Protein AF-A0A4R9BBY9-F1 (afdb_monomer)

Structure (mmCIF, N/CA/C/O backbone):
data_AF-A0A4R9BBY9-F1
#
_entry.id   AF-A0A4R9BBY9-F1
#
loop_
_atom_site.group_PDB
_atom_site.id
_atom_site.type_symbol
_atom_site.label_atom_id
_atom_site.label_alt_id
_atom_site.label_comp_id
_atom_site.label_asym_id
_atom_site.label_entity_id
_atom_site.label_seq_id
_atom_site.pdbx_PDB_ins_code
_atom_site.Cartn_x
_atom_site.Cartn_y
_atom_site.Cartn_z
_atom_site.occupancy
_atom_site.B_iso_or_equiv
_atom_site.auth_seq_id
_atom_site.auth_comp_id
_atom_site.auth_asym_id
_atom_site.auth_atom_id
_atom_site.pdbx_PDB_model_num
ATOM 1 N N . MET A 1 1 ? -9.439 -3.006 -26.931 1.00 46.22 1 MET A N 1
ATOM 2 C CA . MET A 1 1 ? -9.091 -3.319 -25.530 1.00 46.22 1 MET A CA 1
ATOM 3 C C . MET A 1 1 ? -10.403 -3.547 -24.827 1.00 46.22 1 MET A C 1
ATOM 5 O O . MET A 1 1 ? -11.260 -2.683 -24.954 1.00 46.22 1 MET A O 1
ATOM 9 N N . ASP A 1 2 ? -10.584 -4.696 -24.185 1.00 48.44 2 ASP A N 1
ATOM 10 C CA . ASP A 1 2 ? -11.785 -4.937 -23.386 1.00 48.44 2 ASP A CA 1
ATOM 11 C C . ASP A 1 2 ? -11.879 -3.887 -22.272 1.00 48.44 2 ASP A C 1
ATOM 13 O O . ASP A 1 2 ? -10.856 -3.505 -21.693 1.00 48.44 2 ASP A O 1
ATOM 17 N N . ASP A 1 3 ? -13.098 -3.412 -22.009 1.00 54.19 3 ASP A N 1
ATOM 18 C CA . ASP A 1 3 ? -13.424 -2.518 -20.896 1.00 54.19 3 ASP A CA 1
ATOM 19 C C . ASP A 1 3 ? -12.780 -3.012 -19.584 1.00 54.19 3 ASP A C 1
ATOM 21 O O . ASP A 1 3 ? -12.635 -4.228 -19.387 1.00 54.19 3 ASP A O 1
ATOM 25 N N . PRO A 1 4 ? -12.407 -2.117 -18.647 1.00 59.66 4 PRO A N 1
ATOM 26 C CA . PRO A 1 4 ? -11.861 -2.532 -17.363 1.00 59.66 4 PRO A CA 1
ATOM 27 C C . PRO A 1 4 ? -12.884 -3.411 -16.644 1.00 59.66 4 PRO A C 1
ATOM 29 O O . PRO A 1 4 ? -13.880 -2.914 -16.126 1.00 59.66 4 PRO A O 1
ATOM 32 N N . MET A 1 5 ? -12.640 -4.726 -16.620 1.00 65.00 5 MET A N 1
ATOM 33 C CA . MET A 1 5 ? -13.491 -5.681 -15.915 1.00 65.00 5 MET A CA 1
ATOM 34 C C . MET A 1 5 ? -13.476 -5.344 -14.420 1.00 65.00 5 MET A C 1
ATOM 36 O O . MET A 1 5 ? -12.436 -5.552 -13.786 1.00 65.00 5 MET A O 1
ATOM 40 N N . PRO A 1 6 ? -14.585 -4.868 -13.830 1.00 75.31 6 PRO A N 1
ATOM 41 C CA . PRO A 1 6 ? -14.609 -4.493 -12.424 1.00 75.31 6 PRO A CA 1
ATOM 42 C C . PRO A 1 6 ? -14.522 -5.729 -11.524 1.00 75.31 6 PRO A C 1
ATOM 44 O O . PRO A 1 6 ? -15.052 -6.800 -11.843 1.00 75.31 6 PRO A O 1
ATOM 47 N N . GLY A 1 7 ? -13.864 -5.594 -10.380 1.00 82.25 7 GLY A N 1
ATOM 48 C CA . GLY A 1 7 ? -13.727 -6.658 -9.387 1.00 82.25 7 GLY A CA 1
ATOM 49 C C . GLY A 1 7 ? -12.421 -6.550 -8.618 1.00 82.25 7 GLY A C 1
ATOM 50 O O . GLY A 1 7 ? -11.572 -5.749 -8.959 1.00 82.25 7 GLY A O 1
ATOM 51 N N . ASN A 1 8 ? -12.231 -7.376 -7.595 1.00 88.19 8 ASN A N 1
ATOM 52 C CA . ASN A 1 8 ? -10.997 -7.341 -6.818 1.00 88.19 8 ASN A CA 1
ATOM 53 C C . ASN A 1 8 ? -9.968 -8.284 -7.437 1.00 88.19 8 ASN A C 1
ATOM 55 O O . ASN A 1 8 ? -10.135 -9.502 -7.374 1.00 88.19 8 ASN A O 1
ATOM 59 N N . TYR A 1 9 ? -8.909 -7.744 -8.030 1.00 89.25 9 TYR A N 1
ATOM 60 C CA . TYR A 1 9 ? -7.877 -8.531 -8.702 1.00 89.25 9 TYR A CA 1
ATOM 61 C C . TYR A 1 9 ? -6.576 -8.523 -7.926 1.00 89.25 9 TYR A C 1
ATOM 63 O O . TYR A 1 9 ? -6.163 -7.499 -7.392 1.00 89.25 9 TYR A O 1
ATOM 71 N N . ARG A 1 10 ? -5.907 -9.671 -7.887 1.00 88.50 10 ARG A N 1
ATOM 72 C CA . ARG A 1 10 ? -4.586 -9.827 -7.283 1.00 88.50 10 ARG A CA 1
ATOM 73 C C . ARG A 1 10 ? -3.715 -10.662 -8.197 1.00 88.50 10 ARG A C 1
ATOM 75 O O . ARG A 1 10 ? -4.084 -11.780 -8.542 1.00 88.50 10 ARG A O 1
ATOM 82 N N . ILE A 1 11 ? -2.532 -10.159 -8.532 1.00 89.00 11 ILE A N 1
ATOM 83 C CA . ILE A 1 11 ? -1.512 -10.958 -9.211 1.00 89.00 11 ILE A CA 1
ATOM 84 C C . ILE A 1 11 ? -0.490 -11.411 -8.173 1.00 89.00 11 ILE A C 1
ATOM 86 O O . ILE A 1 11 ? 0.110 -10.591 -7.481 1.00 89.00 11 ILE A O 1
ATOM 90 N N . ALA A 1 12 ? -0.291 -12.720 -8.057 1.00 86.31 12 ALA A N 1
ATOM 91 C CA . ALA A 1 12 ? 0.660 -13.300 -7.114 1.00 86.31 12 ALA A CA 1
ATOM 92 C C . ALA A 1 12 ? 1.520 -14.366 -7.794 1.00 86.31 12 ALA A C 1
ATOM 94 O O . ALA A 1 12 ? 1.132 -14.937 -8.818 1.00 86.31 12 ALA A O 1
ATOM 95 N N . ARG A 1 13 ? 2.700 -14.642 -7.218 1.00 84.81 13 ARG A N 1
ATOM 96 C CA . ARG A 1 13 ? 3.497 -15.790 -7.661 1.00 84.81 13 ARG A CA 1
ATOM 97 C C . ARG A 1 13 ? 2.745 -17.075 -7.336 1.00 84.81 13 ARG A C 1
ATOM 99 O O . ARG A 1 13 ? 2.160 -17.193 -6.259 1.00 84.81 13 ARG A O 1
ATOM 106 N N . THR A 1 14 ? 2.805 -18.045 -8.239 1.00 82.44 14 THR A N 1
ATOM 107 C CA . THR A 1 14 ? 2.139 -19.347 -8.080 1.00 82.44 14 THR A CA 1
ATOM 108 C C . THR A 1 14 ? 2.572 -20.078 -6.807 1.00 82.44 14 THR A C 1
ATOM 110 O O . THR A 1 14 ? 1.754 -20.759 -6.198 1.00 82.44 14 THR A O 1
ATOM 113 N N . SER A 1 15 ? 3.804 -19.853 -6.339 1.00 81.31 15 SER A N 1
ATOM 114 C CA . SER A 1 15 ? 4.355 -20.425 -5.102 1.00 81.31 15 SER A CA 1
ATOM 115 C C . SER A 1 15 ? 3.688 -19.950 -3.803 1.00 81.31 15 SER A C 1
ATOM 117 O O . SER A 1 15 ? 3.793 -20.635 -2.794 1.00 81.31 15 SER A O 1
ATOM 119 N N . PHE A 1 16 ? 3.030 -18.786 -3.798 1.00 71.56 16 PHE A N 1
ATOM 120 C CA . PHE A 1 16 ? 2.418 -18.192 -2.596 1.00 71.56 16 PHE A CA 1
ATOM 121 C C . PHE A 1 16 ? 0.882 -18.293 -2.594 1.00 71.56 16 PHE A C 1
ATOM 123 O O . PHE A 1 16 ? 0.229 -17.829 -1.663 1.00 71.56 16 PHE A O 1
ATOM 130 N N . GLY A 1 17 ? 0.285 -18.896 -3.629 1.00 78.12 17 GLY A N 1
ATOM 131 C CA . GLY A 1 17 ? -1.167 -18.982 -3.779 1.00 78.12 17 GLY A CA 1
ATOM 132 C C . GLY A 1 17 ? -1.879 -17.613 -3.816 1.00 78.12 17 GLY A C 1
ATOM 133 O O . GLY A 1 17 ? -1.248 -16.553 -3.793 1.00 78.12 17 GLY A O 1
ATOM 134 N N . PRO A 1 18 ? -3.219 -17.604 -3.890 1.00 83.44 18 PRO A N 1
ATOM 135 C CA . PRO A 1 18 ? -4.000 -16.366 -3.936 1.00 83.44 18 PRO A CA 1
ATOM 136 C C . PRO A 1 18 ? -4.007 -15.597 -2.606 1.00 83.44 18 PRO A C 1
ATOM 138 O O . PRO A 1 18 ? -4.011 -14.366 -2.612 1.00 83.44 18 PRO A O 1
ATOM 141 N N . LEU A 1 19 ? -3.993 -16.313 -1.475 1.00 85.25 19 LEU A N 1
ATOM 142 C CA . LEU A 1 19 ? -4.276 -15.771 -0.138 1.00 85.25 19 LEU A CA 1
ATOM 143 C C . LEU A 1 19 ? -3.122 -15.896 0.865 1.00 85.25 19 LEU A C 1
ATOM 145 O O . LEU A 1 19 ? -3.302 -15.549 2.027 1.00 85.25 19 LEU A O 1
ATOM 149 N N . ALA A 1 20 ? -1.945 -16.373 0.452 1.00 83.06 20 ALA A N 1
ATOM 150 C CA . ALA A 1 20 ? -0.812 -16.570 1.359 1.00 83.06 20 ALA A CA 1
ATOM 151 C C . ALA A 1 20 ? 0.405 -15.698 0.983 1.00 83.06 20 ALA A C 1
ATOM 153 O O . ALA A 1 20 ? 1.485 -16.228 0.715 1.00 83.06 20 ALA A O 1
ATOM 154 N N . PRO A 1 21 ? 0.276 -14.348 0.980 1.00 83.56 21 PRO A N 1
ATOM 155 C CA . PRO A 1 21 ? 1.438 -13.463 0.884 1.00 83.56 21 PRO A CA 1
ATOM 156 C C . PRO A 1 21 ? 2.416 -13.776 2.009 1.00 83.56 21 PRO A C 1
ATOM 158 O O . PRO A 1 21 ? 1.976 -14.139 3.095 1.00 83.56 21 PRO A O 1
ATOM 161 N N . VAL A 1 22 ? 3.716 -13.601 1.768 1.00 84.94 22 VAL A N 1
ATOM 162 C CA . VAL A 1 22 ? 4.772 -13.781 2.779 1.00 84.94 22 VAL A CA 1
ATOM 163 C C . VAL A 1 22 ? 4.398 -13.037 4.068 1.00 84.94 22 VAL A C 1
ATOM 165 O O . VAL A 1 22 ? 3.997 -11.875 3.980 1.00 84.94 22 VAL A O 1
ATOM 168 N N . PRO A 1 23 ? 4.469 -13.690 5.243 1.00 88.62 23 PRO A N 1
ATOM 169 C CA . PRO A 1 23 ? 4.124 -13.026 6.481 1.00 88.62 23 PRO A CA 1
ATOM 170 C C . PRO A 1 23 ? 5.248 -12.071 6.895 1.00 88.62 23 PRO A C 1
ATOM 172 O O . PRO A 1 23 ? 6.427 -12.366 6.699 1.00 88.62 23 PRO A O 1
ATOM 175 N N . ARG A 1 24 ? 4.878 -10.937 7.479 1.00 92.06 24 ARG A N 1
ATOM 176 C CA . ARG A 1 24 ? 5.779 -10.011 8.156 1.00 92.06 24 ARG A CA 1
ATOM 177 C C . ARG A 1 24 ? 5.907 -10.406 9.620 1.00 92.06 24 ARG A C 1
ATOM 179 O O . ARG A 1 24 ? 4.914 -10.791 10.241 1.00 92.06 24 ARG A O 1
ATOM 186 N N . GLY A 1 25 ? 7.122 -10.337 10.141 1.00 91.62 25 GLY A N 1
ATOM 187 C CA . GLY A 1 25 ? 7.440 -10.637 11.531 1.00 91.62 25 GLY A CA 1
ATOM 188 C C . GLY A 1 25 ? 8.056 -9.429 12.218 1.00 91.62 25 GLY A C 1
ATOM 189 O O . GLY A 1 25 ? 8.368 -8.437 11.566 1.00 91.62 25 GLY A O 1
ATOM 190 N N . LEU A 1 26 ? 8.208 -9.546 13.529 1.00 92.56 26 LEU A N 1
ATOM 191 C CA . LEU A 1 26 ? 9.082 -8.673 14.300 1.00 92.56 26 LEU A CA 1
ATOM 192 C C . LEU A 1 26 ? 10.531 -9.137 14.128 1.00 92.56 26 LEU A C 1
ATOM 194 O O . LEU A 1 26 ? 10.780 -10.308 13.818 1.00 92.56 26 LEU A O 1
ATOM 198 N N . GLU A 1 27 ? 11.462 -8.225 14.361 1.00 91.62 27 GLU A N 1
ATOM 199 C CA . GLU A 1 27 ? 12.879 -8.546 14.483 1.00 91.62 27 GLU A CA 1
ATOM 200 C C . GLU A 1 27 ? 13.135 -9.428 15.724 1.00 91.62 27 GLU A C 1
ATOM 202 O O . GLU A 1 27 ? 12.279 -9.521 16.614 1.00 91.62 27 GLU A O 1
ATOM 207 N N . PRO A 1 28 ? 14.296 -10.108 15.825 1.00 91.50 28 PRO A N 1
ATOM 208 C CA . PRO A 1 28 ? 14.593 -10.998 16.951 1.00 91.50 28 PRO A CA 1
ATOM 209 C C . PRO A 1 28 ? 14.542 -10.331 18.332 1.00 91.50 28 PRO A C 1
ATOM 211 O O . PRO A 1 28 ? 14.294 -11.009 19.327 1.00 91.50 28 PRO A O 1
ATOM 214 N N . ASP A 1 29 ? 14.776 -9.020 18.399 1.00 93.00 29 ASP A N 1
ATOM 215 C CA . ASP A 1 29 ? 14.686 -8.212 19.620 1.00 93.00 29 ASP A CA 1
ATOM 216 C C . ASP A 1 29 ? 13.255 -7.726 19.931 1.00 93.00 29 ASP A C 1
ATOM 218 O O . ASP A 1 29 ? 13.034 -7.024 20.916 1.00 93.00 29 ASP A O 1
ATOM 222 N N . GLY A 1 30 ? 12.275 -8.118 19.111 1.00 89.81 30 GLY A N 1
ATOM 223 C CA . GLY A 1 30 ? 10.875 -7.722 19.226 1.00 89.81 30 GLY A CA 1
ATOM 224 C C . GLY A 1 30 ? 10.547 -6.370 18.590 1.00 89.81 30 GLY A C 1
ATOM 225 O O . GLY A 1 30 ? 9.389 -5.956 18.650 1.00 89.81 30 GLY A O 1
ATOM 226 N N . SER A 1 31 ? 11.519 -5.686 17.979 1.00 90.00 31 SER A N 1
ATOM 227 C CA . SER A 1 31 ? 11.288 -4.417 17.287 1.00 90.00 31 SER A CA 1
ATOM 228 C C . SER A 1 31 ? 10.612 -4.606 15.921 1.00 90.00 31 SER A C 1
ATOM 230 O O . SER A 1 31 ? 10.542 -5.708 15.367 1.00 90.00 31 SER A O 1
ATOM 232 N N . LEU A 1 32 ? 10.058 -3.516 15.385 1.00 91.19 32 LEU A N 1
ATOM 233 C CA . LEU A 1 32 ? 9.392 -3.479 14.084 1.00 91.19 32 LEU A CA 1
ATOM 234 C C . LEU A 1 32 ? 10.216 -2.622 13.114 1.00 91.19 32 LEU A C 1
ATOM 236 O O . LEU A 1 32 ? 10.333 -1.417 13.321 1.00 91.19 32 LEU A O 1
ATOM 240 N N . ASP A 1 33 ? 10.728 -3.230 12.039 1.00 93.19 33 ASP A N 1
ATOM 241 C CA . ASP A 1 33 ? 11.370 -2.528 10.918 1.00 93.19 33 ASP A CA 1
ATOM 242 C C . ASP A 1 33 ? 10.536 -2.677 9.628 1.00 93.19 33 ASP A C 1
ATOM 244 O O . ASP A 1 33 ? 10.625 -3.685 8.913 1.00 93.19 33 ASP A O 1
ATOM 248 N N . PRO A 1 34 ? 9.692 -1.682 9.300 1.00 93.44 34 PRO A N 1
ATOM 249 C CA . PRO A 1 34 ? 8.816 -1.747 8.145 1.00 93.44 34 PRO A CA 1
ATOM 250 C C . PRO A 1 34 ? 9.453 -1.158 6.879 1.00 93.44 34 PRO A C 1
ATOM 252 O O . PRO A 1 34 ? 8.784 -1.114 5.845 1.00 93.44 34 PRO A O 1
ATOM 255 N N . ALA A 1 35 ? 10.712 -0.696 6.904 1.00 90.25 35 ALA A N 1
ATOM 256 C CA . ALA A 1 35 ? 11.309 0.056 5.793 1.00 90.25 35 ALA A CA 1
ATOM 257 C C . ALA A 1 35 ? 11.281 -0.717 4.458 1.00 90.25 35 ALA A C 1
ATOM 259 O O . ALA A 1 35 ? 11.041 -0.139 3.396 1.00 90.25 35 ALA A O 1
ATOM 260 N N . GLY A 1 36 ? 11.456 -2.042 4.513 1.00 87.25 36 GLY A N 1
ATOM 261 C CA . GLY A 1 36 ? 11.386 -2.939 3.352 1.00 87.25 36 GLY A CA 1
ATOM 262 C C . GLY A 1 36 ? 9.984 -3.460 3.007 1.00 87.25 36 GLY A C 1
ATOM 263 O O . GLY A 1 36 ? 9.840 -4.322 2.132 1.00 87.25 36 GLY A O 1
ATOM 264 N N . TRP A 1 37 ? 8.943 -3.028 3.719 1.00 91.25 37 TRP A N 1
ATOM 265 C CA . TRP A 1 37 ? 7.592 -3.561 3.558 1.00 91.25 37 TRP A CA 1
ATOM 266 C C . TRP A 1 37 ? 6.782 -2.787 2.507 1.00 91.25 37 TRP A C 1
ATOM 268 O O . TRP A 1 37 ? 7.143 -1.695 2.056 1.00 91.25 37 TRP A O 1
ATOM 278 N N . SER A 1 38 ? 5.659 -3.374 2.077 1.00 88.69 38 SER A N 1
ATOM 279 C CA . SER A 1 38 ? 4.687 -2.644 1.254 1.00 88.69 38 SER A CA 1
ATOM 280 C C . SER A 1 38 ? 3.913 -1.644 2.115 1.00 88.69 38 SER A C 1
ATOM 282 O O . SER A 1 38 ? 3.861 -1.782 3.332 1.00 88.69 38 SER A O 1
ATOM 284 N N . ARG A 1 39 ? 3.330 -0.615 1.481 1.00 90.69 39 ARG A N 1
ATOM 285 C CA . ARG A 1 39 ? 2.845 0.601 2.159 1.00 90.69 39 ARG A CA 1
ATOM 286 C C . ARG A 1 39 ? 2.046 0.326 3.431 1.00 90.69 39 ARG A C 1
ATOM 288 O O . ARG A 1 39 ? 2.381 0.868 4.466 1.00 90.69 39 ARG A O 1
ATOM 295 N N . PHE A 1 40 ? 1.022 -0.507 3.371 1.00 93.44 40 PHE A N 1
ATOM 296 C CA . PHE A 1 40 ? 0.139 -0.772 4.507 1.00 93.44 40 PHE A CA 1
ATOM 297 C C . PHE A 1 40 ? 0.317 -2.199 5.037 1.00 93.44 40 PHE A C 1
ATOM 299 O O . PHE A 1 40 ? -0.640 -2.850 5.461 1.00 93.44 40 PHE A O 1
ATOM 306 N N . ASP A 1 41 ? 1.536 -2.731 4.941 1.00 92.75 41 ASP A N 1
ATOM 307 C CA . ASP A 1 41 ? 1.852 -4.004 5.572 1.00 92.75 41 ASP A CA 1
ATOM 308 C C . ASP A 1 41 ? 1.757 -3.876 7.093 1.00 92.75 41 ASP A C 1
ATOM 310 O O . ASP A 1 41 ? 2.001 -2.823 7.668 1.00 92.75 41 ASP A O 1
ATOM 314 N N . THR A 1 42 ? 1.383 -4.975 7.735 1.00 93.12 42 THR A N 1
ATOM 315 C CA . THR A 1 42 ? 1.343 -5.123 9.194 1.00 93.12 42 THR A CA 1
ATOM 316 C C . THR A 1 42 ? 1.974 -6.463 9.545 1.00 93.12 42 THR A C 1
ATOM 318 O O . THR A 1 42 ? 2.133 -7.315 8.663 1.00 93.12 42 THR A O 1
ATOM 321 N N . VAL A 1 43 ? 2.304 -6.685 10.820 1.00 91.38 43 VAL A N 1
ATOM 322 C CA . VAL A 1 43 ? 2.729 -8.010 11.296 1.00 91.38 43 VAL A CA 1
ATOM 323 C C . VAL A 1 43 ? 1.674 -9.061 10.920 1.00 91.38 43 VAL A C 1
ATOM 325 O O . VAL A 1 43 ? 0.463 -8.847 11.018 1.00 91.38 43 VAL A O 1
ATOM 328 N N . GLY A 1 44 ? 2.121 -10.222 10.449 1.00 90.56 44 GLY A N 1
ATOM 329 C CA . GLY A 1 44 ? 1.254 -11.228 9.844 1.00 90.56 44 GLY A CA 1
ATOM 330 C C . GLY A 1 44 ? 1.137 -11.040 8.333 1.00 90.56 44 GLY A C 1
ATOM 331 O O . GLY A 1 44 ? 2.140 -10.887 7.650 1.00 90.56 44 GLY A O 1
ATOM 332 N N . ARG A 1 45 ? -0.066 -11.152 7.764 1.00 88.69 45 ARG A N 1
ATOM 333 C CA . ARG A 1 45 ? -0.261 -11.189 6.305 1.00 88.69 45 ARG A CA 1
ATOM 334 C C . ARG A 1 45 ? -1.102 -10.012 5.838 1.00 88.69 45 ARG A C 1
ATOM 336 O O . ARG A 1 45 ? -2.228 -9.852 6.295 1.00 88.69 45 ARG A O 1
ATOM 343 N N . THR A 1 46 ? -0.597 -9.285 4.847 1.00 90.50 46 THR A N 1
ATOM 344 C CA . THR A 1 46 ? -1.339 -8.217 4.170 1.00 90.50 46 THR A CA 1
ATOM 345 C C . THR A 1 46 ? -1.619 -8.610 2.725 1.00 90.50 46 THR A C 1
ATOM 347 O O . THR A 1 46 ? -0.719 -8.949 1.950 1.00 90.50 46 THR A O 1
ATOM 350 N N . LEU A 1 47 ? -2.897 -8.581 2.350 1.00 91.06 47 LEU A N 1
ATOM 351 C CA . LEU A 1 47 ? -3.334 -8.772 0.973 1.00 91.06 47 LEU A CA 1
ATOM 352 C C . LEU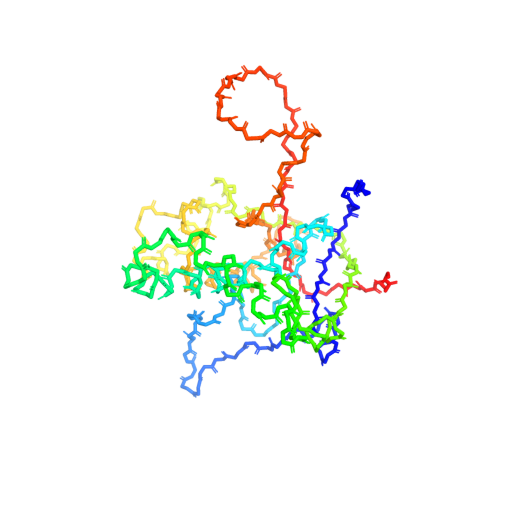 A 1 47 ? -3.467 -7.420 0.283 1.00 91.06 47 LEU A C 1
ATOM 354 O O . LEU A 1 47 ? -3.956 -6.472 0.873 1.00 91.06 47 LEU A O 1
ATOM 358 N N . TYR A 1 48 ? -3.074 -7.373 -0.983 1.00 89.94 48 TYR A N 1
ATOM 359 C CA . TYR A 1 48 ? -3.371 -6.264 -1.883 1.00 89.94 48 TYR A CA 1
ATOM 360 C C . TYR A 1 48 ? -4.154 -6.819 -3.060 1.00 89.94 48 TYR A C 1
ATOM 362 O O . TYR A 1 48 ? -3.764 -7.848 -3.635 1.00 89.94 48 TYR A O 1
ATOM 370 N N . SER A 1 49 ? -5.237 -6.134 -3.394 1.00 91.00 49 SER A N 1
ATOM 371 C CA . SER A 1 49 ? -5.980 -6.293 -4.637 1.00 91.00 49 SER A CA 1
ATOM 372 C C . SER A 1 49 ? -6.379 -4.928 -5.186 1.00 91.00 49 SER A C 1
ATOM 374 O O . SER A 1 49 ? -6.287 -3.945 -4.457 1.00 91.00 49 SER A O 1
ATOM 376 N N . THR A 1 50 ? -6.790 -4.867 -6.450 1.00 89.81 50 THR A N 1
ATOM 377 C CA . THR A 1 50 ? -7.229 -3.644 -7.139 1.00 89.81 50 THR A CA 1
ATOM 378 C C . THR A 1 50 ? -8.648 -3.801 -7.672 1.00 89.81 50 THR A C 1
ATOM 380 O O . THR A 1 50 ? -9.034 -4.918 -8.000 1.00 89.81 50 THR A O 1
ATOM 383 N N . ASP A 1 51 ? -9.382 -2.696 -7.836 1.00 86.50 51 ASP A N 1
ATOM 384 C CA . ASP A 1 51 ? -10.782 -2.685 -8.327 1.00 86.50 51 ASP A CA 1
ATOM 385 C C . ASP A 1 51 ? -10.962 -3.092 -9.802 1.00 86.50 51 ASP A C 1
ATOM 387 O O . ASP A 1 51 ? -12.087 -3.284 -10.277 1.00 86.50 51 ASP A O 1
ATOM 391 N N . ASP A 1 52 ? -9.866 -3.201 -10.548 1.00 84.50 52 ASP A N 1
ATOM 392 C CA . ASP A 1 52 ? -9.879 -3.648 -11.931 1.00 84.50 52 ASP A CA 1
ATOM 393 C C . ASP A 1 52 ? -8.577 -4.366 -12.308 1.00 84.50 52 ASP A C 1
ATOM 395 O O . ASP A 1 52 ? -7.525 -4.213 -11.670 1.00 84.50 52 ASP A O 1
ATOM 399 N N . ARG A 1 53 ? -8.667 -5.165 -13.372 1.00 85.69 53 ARG A N 1
ATOM 400 C CA . ARG A 1 53 ? -7.577 -6.006 -13.872 1.00 85.69 53 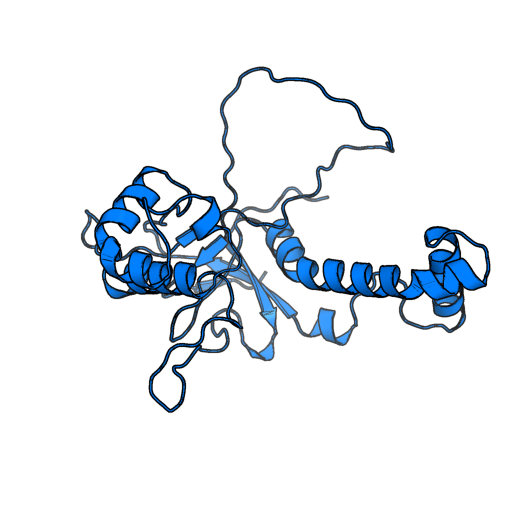ARG A CA 1
ATOM 401 C C . ARG A 1 53 ? -6.379 -5.204 -14.386 1.00 85.69 53 ARG A C 1
ATOM 403 O O . ARG A 1 53 ? -5.241 -5.630 -14.195 1.00 85.69 53 ARG A O 1
ATOM 410 N N . LEU A 1 54 ? -6.613 -4.076 -15.052 1.00 85.00 54 LEU A N 1
ATOM 411 C CA . LEU A 1 54 ? -5.552 -3.280 -15.668 1.00 85.00 54 LEU A CA 1
ATOM 412 C C . LEU A 1 54 ? -4.716 -2.566 -14.595 1.00 85.00 54 LEU A C 1
ATOM 414 O O . LEU A 1 54 ? -3.490 -2.629 -14.659 1.00 85.00 54 LEU A O 1
ATOM 418 N N . THR A 1 55 ? -5.341 -2.020 -13.547 1.00 83.94 55 THR A N 1
ATOM 419 C CA . THR A 1 55 ? -4.625 -1.454 -12.390 1.00 83.94 55 THR A CA 1
ATOM 420 C C . THR A 1 55 ? -3.734 -2.505 -11.722 1.00 83.94 55 THR A C 1
ATOM 422 O O . THR A 1 55 ? -2.583 -2.214 -11.403 1.00 83.94 55 THR A O 1
ATOM 425 N N . SER A 1 56 ? -4.210 -3.749 -11.586 1.00 84.94 56 SER A N 1
ATOM 426 C CA . SER A 1 56 ? -3.409 -4.867 -11.058 1.00 84.94 56 SER A CA 1
ATOM 427 C C . SER A 1 56 ? -2.121 -5.098 -11.854 1.00 84.94 56 SER A C 1
ATOM 429 O O . SER A 1 56 ? -1.053 -5.289 -11.270 1.00 84.94 56 SER A O 1
ATOM 431 N N . PHE A 1 57 ? -2.195 -5.063 -13.189 1.00 86.19 57 PHE A N 1
ATOM 432 C CA . PHE A 1 57 ? -1.003 -5.166 -14.033 1.00 86.19 57 PHE A CA 1
ATOM 433 C C . PHE A 1 57 ? -0.107 -3.932 -13.920 1.00 86.19 57 PHE A C 1
ATOM 435 O O . PHE A 1 57 ? 1.109 -4.077 -13.836 1.00 86.19 57 PHE A O 1
ATOM 442 N N . MET A 1 58 ? -0.6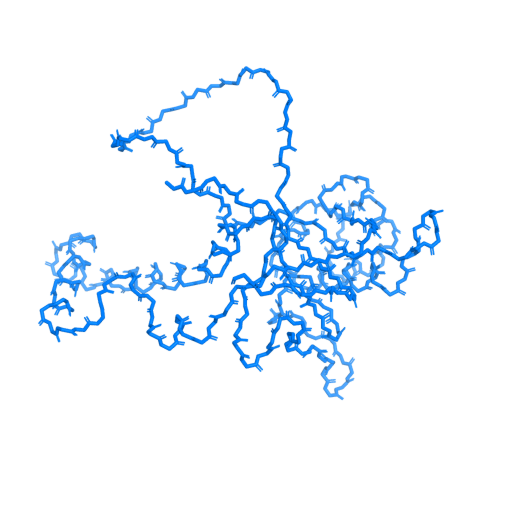84 -2.730 -13.892 1.00 85.19 58 MET A N 1
ATOM 443 C CA . MET A 1 58 ? 0.080 -1.484 -13.793 1.00 85.19 58 MET A CA 1
ATOM 444 C C . MET A 1 58 ? 0.886 -1.403 -12.492 1.00 85.19 58 MET A C 1
ATOM 446 O O . MET A 1 58 ? 2.068 -1.070 -12.536 1.00 85.19 58 MET A O 1
ATOM 450 N N . GLU A 1 59 ? 0.284 -1.776 -11.361 1.00 84.12 59 GLU A N 1
ATOM 451 C CA . GLU A 1 59 ? 0.964 -1.876 -10.062 1.00 84.12 59 GLU A CA 1
ATOM 452 C C . GLU A 1 59 ? 2.092 -2.915 -10.093 1.00 84.12 59 GLU A C 1
ATOM 454 O O . GLU A 1 59 ? 3.211 -2.646 -9.660 1.00 84.12 59 GLU A O 1
ATOM 459 N N . LEU A 1 60 ? 1.835 -4.087 -10.678 1.00 85.94 60 LEU A N 1
ATOM 460 C CA . LEU A 1 60 ? 2.833 -5.149 -10.789 1.00 85.94 60 LEU A CA 1
ATOM 461 C C . LEU A 1 60 ? 4.037 -4.755 -11.667 1.00 85.94 60 LEU A C 1
ATOM 463 O O . LEU A 1 60 ? 5.163 -5.179 -11.399 1.00 85.94 60 LEU A O 1
ATOM 467 N N . LEU A 1 61 ? 3.807 -3.983 -12.731 1.00 84.25 61 LEU A N 1
ATOM 468 C CA . LEU A 1 61 ? 4.837 -3.583 -13.694 1.00 84.25 61 LEU A CA 1
ATOM 469 C C . LEU A 1 61 ? 5.584 -2.308 -13.298 1.00 84.25 61 LEU A C 1
ATOM 471 O O . LEU A 1 61 ? 6.636 -2.022 -13.871 1.00 84.25 61 LEU A O 1
ATOM 475 N N . ALA A 1 62 ? 5.072 -1.533 -12.344 1.00 81.44 62 ALA A N 1
ATOM 476 C CA . ALA A 1 62 ? 5.653 -0.246 -11.984 1.00 81.44 62 ALA A CA 1
ATOM 477 C C . ALA A 1 62 ? 7.129 -0.315 -11.543 1.00 81.44 62 ALA A C 1
ATOM 479 O O . ALA A 1 62 ? 7.913 0.483 -12.066 1.00 81.44 62 ALA A O 1
ATOM 480 N N . PRO A 1 63 ? 7.564 -1.267 -10.690 1.00 76.31 63 PRO A N 1
ATOM 481 C CA . PRO A 1 63 ? 8.977 -1.384 -10.326 1.00 76.31 63 PRO A CA 1
ATOM 482 C C . PRO A 1 63 ? 9.866 -1.663 -11.543 1.00 76.31 63 PRO A C 1
ATOM 484 O O . PRO A 1 63 ? 10.875 -0.992 -11.733 1.00 76.31 63 PRO A O 1
ATOM 487 N N . TYR A 1 64 ? 9.429 -2.559 -12.435 1.00 76.06 64 TYR A N 1
ATOM 488 C CA . TYR A 1 64 ? 10.159 -2.896 -13.661 1.00 76.06 64 TYR A CA 1
ATOM 489 C C . TYR A 1 64 ? 10.312 -1.696 -14.591 1.00 76.06 64 TYR A C 1
ATOM 491 O O . TYR A 1 64 ? 11.374 -1.484 -15.164 1.00 76.06 64 TYR A O 1
ATOM 499 N N . ARG A 1 65 ? 9.269 -0.867 -14.722 1.00 75.12 65 ARG A N 1
ATOM 500 C CA . ARG A 1 65 ? 9.355 0.375 -15.503 1.00 75.12 65 ARG A CA 1
ATOM 501 C C . ARG A 1 65 ? 10.396 1.326 -14.917 1.00 75.12 65 ARG A C 1
ATOM 503 O O . ARG A 1 65 ? 11.134 1.952 -15.674 1.00 75.12 65 ARG A O 1
ATOM 510 N N . THR A 1 66 ? 10.464 1.437 -13.593 1.00 75.81 66 THR A N 1
ATOM 511 C CA . THR A 1 66 ? 11.467 2.266 -12.911 1.00 75.81 66 THR A CA 1
ATOM 512 C C . THR A 1 66 ? 12.879 1.725 -13.120 1.00 75.81 66 THR A C 1
ATOM 514 O O . THR A 1 66 ? 13.766 2.505 -13.465 1.00 75.81 66 THR A O 1
ATOM 517 N N . GLU A 1 67 ? 13.074 0.412 -12.981 1.00 77.56 67 GLU A N 1
ATOM 518 C CA . GLU A 1 67 ? 14.357 -0.266 -13.204 1.00 77.56 67 GLU A CA 1
ATOM 519 C C . GLU A 1 67 ? 14.840 -0.116 -14.650 1.00 77.56 67 GLU A C 1
ATOM 521 O O . GLU A 1 67 ? 15.960 0.336 -14.867 1.00 77.56 67 GLU A O 1
ATOM 526 N N . ILE A 1 68 ? 13.983 -0.398 -15.639 1.00 75.19 68 ILE A N 1
ATOM 527 C CA . ILE A 1 68 ? 14.313 -0.263 -17.069 1.00 75.19 68 ILE A CA 1
ATOM 528 C C . ILE A 1 68 ? 14.688 1.184 -17.400 1.00 75.19 68 ILE A C 1
ATOM 530 O O . ILE A 1 68 ? 15.697 1.435 -18.055 1.00 75.19 68 ILE A O 1
ATOM 534 N N . ASN A 1 69 ? 13.920 2.160 -16.907 1.00 77.50 69 ASN A N 1
ATOM 535 C CA . ASN A 1 69 ? 14.252 3.570 -17.107 1.00 77.50 69 ASN A CA 1
ATOM 536 C C . ASN A 1 69 ? 15.556 3.966 -16.393 1.00 77.50 69 ASN A C 1
ATOM 538 O O . ASN A 1 69 ? 16.277 4.834 -16.879 1.00 77.50 69 ASN A O 1
ATOM 542 N N . GLY A 1 70 ? 15.864 3.352 -15.248 1.00 78.94 70 GLY A N 1
ATOM 543 C CA . GLY A 1 70 ? 17.140 3.514 -14.552 1.00 78.94 70 GLY A CA 1
ATOM 544 C C . GLY A 1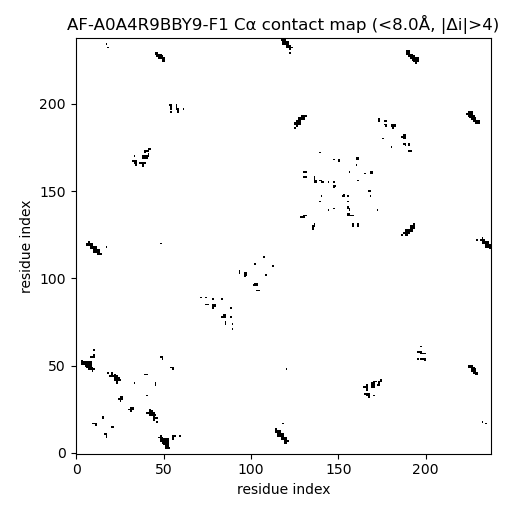 70 ? 18.312 2.970 -15.363 1.00 78.94 70 GLY A C 1
ATOM 545 O O . GLY A 1 70 ? 19.285 3.692 -15.566 1.00 78.94 70 GLY A O 1
ATOM 546 N N . ALA A 1 71 ? 18.181 1.751 -15.888 1.00 79.00 71 ALA A N 1
ATOM 547 C CA . ALA A 1 71 ? 19.172 1.121 -16.753 1.00 79.00 71 ALA A CA 1
ATOM 548 C C . ALA A 1 71 ? 19.412 1.945 -18.025 1.00 79.00 71 ALA A C 1
ATOM 550 O O . ALA A 1 71 ? 20.556 2.236 -18.355 1.00 79.00 71 ALA A O 1
ATOM 551 N N . ARG A 1 72 ? 18.344 2.430 -18.674 1.00 81.44 72 ARG A N 1
ATOM 552 C CA . ARG A 1 72 ? 18.461 3.330 -19.830 1.00 81.44 72 ARG A CA 1
ATOM 553 C C . ARG A 1 72 ? 19.215 4.613 -19.483 1.00 81.44 72 ARG A C 1
ATOM 555 O O . ARG A 1 72 ? 20.108 5.001 -20.220 1.00 81.44 72 ARG A O 1
ATOM 562 N N . ARG A 1 73 ? 18.908 5.262 -18.354 1.00 86.06 73 ARG A N 1
ATOM 563 C CA . ARG A 1 73 ? 19.644 6.466 -17.916 1.00 86.06 73 ARG A CA 1
ATOM 564 C C . ARG A 1 73 ? 21.123 6.192 -17.633 1.00 86.06 73 ARG A C 1
ATOM 566 O O . ARG A 1 73 ? 21.938 7.087 -17.821 1.00 86.06 73 ARG A O 1
ATOM 573 N N . ALA A 1 74 ? 21.477 4.987 -17.186 1.00 86.81 74 ALA A N 1
ATOM 574 C CA . ALA A 1 74 ? 22.868 4.626 -16.921 1.00 86.81 74 ALA A CA 1
ATOM 575 C C . ALA A 1 74 ? 23.735 4.614 -18.195 1.00 86.81 74 ALA A C 1
ATOM 577 O O . ALA A 1 74 ? 24.929 4.883 -18.101 1.00 86.81 74 ALA A O 1
ATOM 578 N N . LEU A 1 75 ? 23.128 4.398 -19.370 1.00 88.56 75 LEU A N 1
ATOM 579 C CA . LEU A 1 75 ? 23.801 4.406 -20.677 1.00 88.56 75 LEU A CA 1
ATOM 580 C C . LEU A 1 75 ? 24.141 5.812 -21.197 1.00 88.56 75 LEU A C 1
ATOM 582 O O . LEU A 1 75 ? 24.762 5.940 -22.248 1.00 88.56 75 LEU A O 1
ATOM 586 N N . GLN A 1 76 ? 23.757 6.879 -20.483 1.00 91.44 76 GLN A N 1
ATOM 587 C CA . GLN A 1 76 ? 24.010 8.254 -20.926 1.00 91.44 76 GLN A CA 1
ATOM 588 C C . GLN A 1 76 ? 25.497 8.512 -21.195 1.00 91.44 76 GLN A C 1
ATOM 590 O O . GLN A 1 76 ? 25.834 9.152 -22.182 1.00 91.44 76 GLN A O 1
ATOM 595 N N . LYS A 1 77 ? 26.389 7.969 -20.357 1.00 91.19 77 LYS A N 1
ATOM 596 C CA . LYS A 1 77 ? 27.838 8.153 -20.521 1.00 91.19 77 LYS A CA 1
ATOM 597 C C . LYS A 1 77 ? 28.363 7.555 -21.826 1.00 91.19 77 LYS A C 1
ATOM 599 O O . LYS A 1 77 ? 29.250 8.139 -22.440 1.00 91.19 77 LYS A O 1
ATOM 604 N N . ASP A 1 78 ? 27.817 6.416 -22.238 1.00 91.75 78 ASP A N 1
ATOM 605 C CA . ASP A 1 78 ? 28.236 5.726 -23.458 1.00 91.75 78 ASP A CA 1
ATOM 606 C C . ASP A 1 78 ? 27.683 6.437 -24.700 1.00 91.75 78 ASP A C 1
ATOM 608 O O . ASP A 1 78 ? 28.407 6.628 -25.677 1.00 91.75 78 ASP A O 1
ATOM 612 N N . ALA A 1 79 ? 26.436 6.918 -24.624 1.00 93.06 79 ALA A N 1
ATOM 613 C CA . ALA A 1 79 ? 25.833 7.756 -25.659 1.00 93.06 79 ALA A CA 1
ATOM 614 C C . ALA A 1 79 ? 26.639 9.051 -25.878 1.00 93.06 79 ALA A C 1
ATOM 616 O O . ALA A 1 79 ? 26.986 9.381 -27.014 1.00 93.06 79 ALA A O 1
ATOM 617 N N . ASP A 1 80 ? 27.020 9.729 -24.787 1.00 94.88 80 ASP A N 1
ATOM 618 C CA . ASP A 1 80 ? 27.849 10.938 -24.826 1.00 94.88 80 ASP A CA 1
ATOM 619 C C . ASP A 1 80 ? 29.229 10.657 -25.442 1.00 94.88 80 ASP A C 1
ATOM 621 O O . ASP A 1 80 ? 29.718 11.443 -26.255 1.00 94.88 80 ASP A O 1
ATOM 625 N N . ALA A 1 81 ? 29.849 9.519 -25.101 1.00 94.25 81 ALA A N 1
ATOM 626 C CA . ALA A 1 81 ? 31.142 9.111 -25.650 1.00 94.25 81 ALA A CA 1
ATOM 627 C C . ALA A 1 81 ? 31.085 8.806 -27.158 1.00 94.25 81 ALA A C 1
ATOM 629 O O . ALA A 1 81 ? 32.058 9.058 -27.869 1.00 94.25 81 ALA A O 1
ATOM 630 N N . MET A 1 82 ? 29.955 8.291 -27.652 1.00 92.31 82 MET A N 1
ATOM 631 C CA . MET A 1 82 ? 29.719 8.062 -29.083 1.00 92.31 82 MET A CA 1
ATOM 632 C C . MET A 1 82 ? 29.216 9.304 -29.830 1.00 92.31 82 MET A C 1
ATOM 634 O O . MET A 1 82 ? 29.146 9.285 -31.058 1.00 92.31 82 MET A O 1
ATOM 638 N N . GLY A 1 83 ? 28.884 10.386 -29.120 1.00 95.06 83 GLY A N 1
ATOM 639 C CA . GLY A 1 83 ? 28.385 11.622 -29.719 1.00 95.06 83 GLY A CA 1
ATOM 640 C C . GLY A 1 83 ? 26.968 11.512 -30.288 1.00 95.06 83 GLY A C 1
ATOM 641 O O . GLY A 1 83 ? 26.623 12.281 -31.185 1.00 95.06 83 GLY A O 1
ATOM 642 N N . VAL A 1 84 ? 26.151 10.580 -29.784 1.00 95.75 84 VAL A N 1
ATOM 643 C CA . VAL A 1 84 ? 24.761 10.366 -30.224 1.00 95.75 84 VAL A CA 1
ATOM 644 C C . VAL A 1 84 ? 23.767 10.623 -29.081 1.00 95.75 84 VAL A C 1
ATOM 646 O O . VAL A 1 84 ? 24.106 10.445 -27.910 1.00 95.75 84 VAL A O 1
ATOM 649 N N . PRO A 1 85 ? 22.517 11.027 -29.366 1.00 94.94 85 PRO A N 1
ATOM 650 C CA . PRO A 1 85 ? 21.474 11.119 -28.346 1.00 94.94 85 PRO A CA 1
ATOM 651 C C . PRO A 1 85 ? 21.205 9.770 -27.659 1.00 94.94 85 PRO A C 1
ATOM 653 O O . PRO A 1 85 ? 21.214 8.724 -28.305 1.00 94.94 85 PRO A O 1
ATOM 656 N N . LEU A 1 86 ? 20.855 9.787 -26.365 1.00 89.75 86 LEU A N 1
ATOM 657 C CA . LEU A 1 86 ? 20.555 8.567 -25.595 1.00 89.75 86 LEU A CA 1
ATOM 658 C C . LEU A 1 86 ? 19.459 7.698 -26.235 1.00 89.75 86 LEU A C 1
ATOM 660 O O . LEU A 1 86 ? 19.503 6.475 -26.149 1.00 89.75 86 LEU A O 1
ATOM 664 N N . ASP A 1 87 ? 18.463 8.317 -26.863 1.00 89.19 87 ASP A N 1
ATOM 665 C CA . ASP A 1 87 ? 17.362 7.609 -27.524 1.00 89.19 87 ASP A CA 1
ATOM 666 C C . ASP A 1 87 ? 17.837 6.835 -28.757 1.00 89.19 87 ASP A C 1
ATOM 668 O O . ASP A 1 87 ? 17.368 5.725 -29.005 1.00 89.19 87 ASP A O 1
ATOM 672 N N . GLU A 1 88 ? 18.789 7.406 -29.493 1.00 91.56 88 GLU A N 1
ATOM 673 C CA . GLU A 1 88 ? 19.418 6.784 -30.655 1.00 91.56 88 GLU A CA 1
ATOM 674 C C . GLU A 1 88 ? 20.354 5.656 -30.215 1.00 91.56 88 GLU A C 1
ATOM 676 O O . GLU A 1 88 ? 20.240 4.536 -30.707 1.00 91.56 88 GLU A O 1
ATOM 681 N N . TYR A 1 89 ? 21.178 5.907 -29.194 1.00 91.00 89 TYR A N 1
ATOM 682 C CA . TYR A 1 89 ? 22.024 4.881 -28.587 1.00 91.00 89 TYR A CA 1
ATOM 683 C C . TYR A 1 89 ? 21.208 3.696 -28.053 1.00 91.00 89 TYR A C 1
ATOM 685 O O . TYR A 1 89 ? 21.540 2.537 -28.289 1.00 91.00 89 TYR A O 1
ATOM 693 N N . TRP A 1 90 ? 20.088 3.974 -27.378 1.00 86.62 90 TRP A N 1
ATOM 694 C CA . TRP A 1 90 ? 19.162 2.941 -26.919 1.00 86.62 90 TRP A CA 1
ATOM 695 C C . TRP A 1 90 ? 18.617 2.114 -28.085 1.00 86.62 90 TRP A C 1
ATOM 697 O O . TRP A 1 90 ? 18.586 0.892 -27.992 1.00 86.62 90 TRP A O 1
ATOM 707 N N . ALA A 1 91 ? 18.218 2.750 -29.190 1.00 87.44 91 ALA A N 1
ATOM 708 C CA . ALA A 1 91 ? 17.727 2.036 -30.367 1.00 87.44 91 ALA A CA 1
ATOM 709 C C . ALA A 1 91 ? 18.791 1.107 -30.976 1.00 87.44 91 ALA A C 1
ATOM 711 O O . ALA A 1 91 ? 18.449 0.004 -31.397 1.00 87.44 91 ALA A O 1
ATOM 712 N N . MET A 1 92 ? 20.065 1.515 -30.965 1.00 87.69 92 MET A N 1
ATOM 713 C CA . MET A 1 92 ? 21.186 0.669 -31.393 1.00 87.69 92 MET A CA 1
ATOM 714 C C . MET A 1 92 ? 21.343 -0.558 -30.486 1.00 87.69 92 MET A C 1
ATOM 716 O O . MET A 1 92 ? 21.357 -1.680 -30.979 1.00 87.69 92 MET A O 1
ATOM 720 N N . VAL A 1 93 ? 21.353 -0.367 -29.160 1.00 83.88 93 VAL A N 1
ATOM 721 C CA . VAL A 1 93 ? 21.431 -1.474 -28.185 1.00 83.88 93 VAL A CA 1
ATOM 722 C C . VAL A 1 93 ? 20.278 -2.468 -28.368 1.00 83.88 93 VAL A C 1
ATOM 724 O O . VAL A 1 93 ? 20.478 -3.679 -28.319 1.00 83.88 93 VAL A O 1
ATOM 727 N N . VAL A 1 94 ? 19.062 -1.964 -28.596 1.00 82.19 94 VAL A N 1
ATOM 728 C CA . VAL A 1 94 ? 17.877 -2.800 -28.838 1.00 82.19 94 VAL A CA 1
ATOM 729 C C . VAL A 1 94 ? 18.015 -3.592 -30.142 1.00 82.19 94 VAL A C 1
ATOM 731 O O . VAL A 1 94 ? 17.658 -4.768 -30.169 1.00 82.19 94 VAL A O 1
ATOM 734 N N . ALA A 1 95 ? 18.544 -2.977 -31.202 1.00 83.19 95 ALA A N 1
ATOM 735 C CA . ALA A 1 95 ? 18.783 -3.652 -32.475 1.00 83.19 95 ALA A CA 1
ATOM 736 C C . ALA A 1 95 ? 19.820 -4.781 -32.338 1.00 83.19 95 ALA A C 1
ATOM 738 O O . ALA A 1 95 ? 19.569 -5.887 -32.818 1.00 83.19 95 ALA A O 1
ATOM 739 N N . ASP A 1 96 ? 20.914 -4.542 -31.609 1.00 82.25 96 ASP A N 1
ATOM 740 C CA . ASP A 1 96 ? 21.938 -5.557 -31.326 1.00 82.25 96 ASP A CA 1
ATOM 741 C C . ASP A 1 96 ? 21.353 -6.742 -30.539 1.00 82.25 96 ASP A C 1
ATOM 743 O O . ASP A 1 96 ? 21.653 -7.907 -30.810 1.00 82.25 96 ASP A O 1
ATOM 747 N N . TRP A 1 97 ? 20.482 -6.466 -29.562 1.00 78.19 97 TRP A N 1
ATOM 748 C CA . TRP A 1 97 ? 19.787 -7.504 -28.796 1.00 78.19 97 TRP A CA 1
ATOM 749 C C . TRP A 1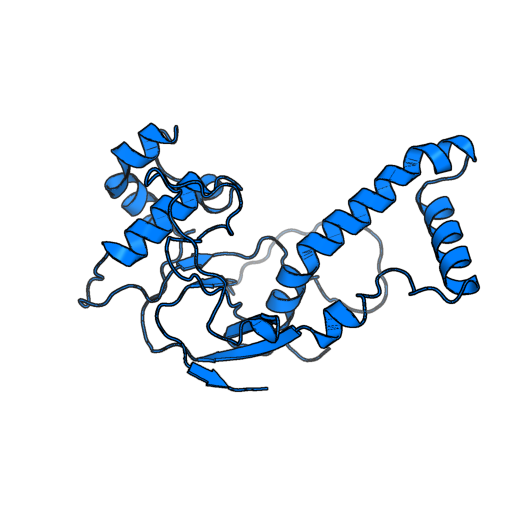 97 ? 18.842 -8.339 -29.662 1.00 78.19 97 TRP A C 1
ATOM 751 O O . TRP A 1 97 ? 18.799 -9.569 -29.505 1.00 78.19 97 TRP A O 1
ATOM 761 N N . ASP A 1 98 ? 18.104 -7.689 -30.563 1.00 78.06 98 ASP A N 1
ATOM 762 C CA . ASP A 1 98 ? 17.202 -8.352 -31.502 1.00 78.06 98 ASP A CA 1
ATOM 763 C C . ASP A 1 98 ? 17.982 -9.237 -32.494 1.00 78.06 98 ASP A C 1
ATOM 765 O O . ASP A 1 98 ? 17.572 -10.375 -32.744 1.00 78.06 98 ASP A O 1
ATOM 769 N N . GLU A 1 99 ? 19.126 -8.767 -33.008 1.00 79.88 99 GLU A N 1
ATOM 770 C CA . GLU A 1 99 ? 20.010 -9.536 -33.900 1.00 79.88 99 GLU A CA 1
ATOM 771 C C . GLU A 1 99 ? 20.647 -10.737 -33.188 1.00 79.88 99 GLU A C 1
ATOM 773 O O . GLU A 1 99 ? 20.675 -11.845 -33.729 1.00 79.88 99 GLU A O 1
ATOM 778 N N . ALA A 1 100 ? 21.075 -10.560 -31.934 1.00 75.94 100 ALA A N 1
ATOM 779 C CA . ALA A 1 100 ? 21.637 -11.629 -31.109 1.00 75.94 100 ALA A CA 1
ATOM 780 C C . ALA A 1 100 ? 20.610 -12.712 -30.708 1.00 75.94 100 ALA A C 1
ATOM 782 O O . ALA A 1 100 ? 20.959 -13.671 -30.013 1.00 75.94 100 ALA A O 1
ATOM 783 N N . GLY A 1 101 ? 19.336 -12.570 -31.099 1.00 64.88 101 GLY A N 1
ATOM 784 C CA . GLY A 1 101 ? 18.262 -13.491 -30.728 1.00 64.88 101 GLY A CA 1
ATOM 785 C C . GLY A 1 101 ? 17.955 -13.481 -29.228 1.00 64.88 101 GLY A C 1
ATOM 786 O O . GLY A 1 101 ? 17.360 -14.429 -28.704 1.00 64.88 101 GLY A O 1
ATOM 787 N N . THR A 1 102 ? 18.377 -12.428 -28.523 1.00 62.84 102 THR A N 1
ATOM 788 C CA . THR A 1 102 ? 18.060 -12.237 -27.107 1.00 62.84 102 THR A CA 1
ATOM 789 C C . THR A 1 102 ? 16.620 -11.743 -26.940 1.00 62.84 102 THR A C 1
ATOM 791 O O . THR A 1 102 ? 15.892 -11.492 -27.900 1.00 62.84 102 THR A O 1
ATOM 794 N N . MET A 1 103 ? 16.128 -11.708 -25.701 1.00 61.41 103 MET A N 1
ATOM 795 C CA . MET A 1 103 ? 14.750 -11.301 -25.431 1.00 61.41 103 MET A CA 1
ATOM 796 C C . MET A 1 103 ? 14.557 -9.821 -25.797 1.00 61.41 103 MET A C 1
ATOM 798 O O . MET A 1 103 ? 15.298 -8.983 -25.295 1.00 61.41 103 MET A O 1
ATOM 802 N N . ARG A 1 104 ? 13.557 -9.512 -26.634 1.00 60.91 104 ARG A N 1
ATOM 803 C CA . ARG A 1 104 ? 13.299 -8.152 -27.143 1.00 60.91 104 ARG A CA 1
ATOM 804 C C . ARG A 1 104 ? 13.094 -7.123 -26.027 1.00 60.91 104 ARG A C 1
ATOM 806 O O . ARG A 1 104 ? 12.600 -7.458 -24.945 1.00 60.91 104 ARG A O 1
ATOM 813 N N . ASP A 1 105 ? 13.367 -5.851 -26.319 1.00 55.78 105 ASP A N 1
ATOM 814 C CA . ASP A 1 105 ? 13.091 -4.749 -25.389 1.00 55.78 105 ASP A CA 1
ATOM 815 C C . ASP A 1 105 ? 11.634 -4.781 -24.887 1.00 55.78 105 ASP A C 1
ATOM 817 O O . ASP A 1 105 ? 10.688 -5.089 -25.622 1.00 55.78 105 ASP A O 1
ATOM 821 N N . ARG A 1 106 ? 11.455 -4.470 -23.599 1.00 58.59 106 ARG A N 1
ATOM 822 C CA . ARG A 1 106 ? 10.173 -4.474 -22.868 1.00 58.59 106 ARG A CA 1
ATOM 823 C C . ARG A 1 106 ? 9.498 -5.840 -22.743 1.00 58.59 106 ARG A C 1
ATOM 825 O O . ARG A 1 106 ? 8.356 -5.908 -22.277 1.00 58.59 106 ARG A O 1
ATOM 832 N N . TRP A 1 107 ? 10.169 -6.932 -23.106 1.00 65.94 107 TRP A N 1
ATOM 833 C CA . TRP A 1 107 ? 9.653 -8.270 -22.843 1.00 65.94 107 TRP A CA 1
ATOM 834 C C . TRP A 1 107 ? 9.940 -8.682 -21.406 1.00 65.94 107 TRP A C 1
ATOM 836 O O . TRP A 1 107 ? 11.066 -8.645 -20.919 1.00 65.94 107 TRP A O 1
ATOM 846 N N . LEU A 1 108 ? 8.893 -9.125 -20.715 1.00 69.69 108 LEU A N 1
ATOM 847 C CA . LEU A 1 108 ? 9.045 -9.715 -19.393 1.00 69.69 108 LEU A CA 1
ATOM 848 C C . LEU A 1 108 ? 9.617 -11.132 -19.537 1.00 69.69 108 LEU A C 1
ATOM 850 O O . LEU A 1 108 ? 9.073 -11.922 -20.330 1.00 69.69 108 LEU A O 1
ATOM 854 N N . PRO A 1 109 ? 10.647 -11.495 -18.743 1.00 71.62 109 PRO A N 1
ATOM 855 C CA . PRO A 1 109 ? 11.222 -12.831 -18.760 1.00 71.62 109 PRO A CA 1
ATOM 856 C C . PRO A 1 109 ? 10.167 -13.929 -18.684 1.00 71.62 109 PRO A C 1
ATOM 858 O O . PRO A 1 109 ? 9.200 -13.819 -17.931 1.00 71.62 109 PRO A O 1
ATOM 861 N N . LYS A 1 110 ? 10.346 -15.022 -19.435 1.00 70.31 110 LYS A N 1
ATOM 862 C CA . LYS A 1 110 ? 9.396 -16.151 -19.427 1.00 70.31 110 LYS A CA 1
ATOM 863 C C . LYS A 1 110 ? 9.121 -16.656 -18.007 1.00 70.31 110 LYS A C 1
ATOM 865 O O . LYS A 1 110 ? 7.967 -16.804 -17.631 1.00 70.31 110 LYS A O 1
ATOM 870 N N . VAL A 1 111 ? 10.166 -16.799 -17.189 1.00 71.12 111 VAL A N 1
ATOM 871 C CA . VAL A 1 111 ? 10.054 -17.177 -15.766 1.00 71.12 111 VAL A CA 1
ATOM 872 C C . VAL A 1 111 ? 9.178 -16.195 -14.980 1.00 71.12 111 VAL A C 1
ATOM 874 O O . VAL A 1 111 ? 8.429 -16.592 -14.091 1.00 71.12 111 VAL A O 1
ATOM 877 N N . TRP A 1 112 ? 9.233 -14.906 -15.317 1.00 77.62 112 TRP A N 1
ATOM 878 C CA . TRP A 1 112 ? 8.385 -13.901 -14.693 1.00 77.62 112 TRP A CA 1
ATOM 879 C C . TRP A 1 112 ? 6.914 -14.071 -15.075 1.00 77.62 112 TRP A C 1
ATOM 881 O O . TRP A 1 112 ? 6.058 -13.996 -14.187 1.00 77.62 112 TRP A O 1
ATOM 891 N N . ARG A 1 113 ? 6.649 -14.297 -16.371 1.00 77.69 113 ARG A N 1
ATOM 892 C CA . ARG A 1 113 ? 5.303 -14.449 -16.947 1.00 77.69 113 ARG A CA 1
ATOM 893 C C . ARG A 1 113 ? 4.625 -15.718 -16.449 1.00 77.69 113 ARG A C 1
ATOM 895 O O . ARG A 1 113 ? 3.502 -15.654 -15.967 1.00 77.69 113 ARG A O 1
ATOM 902 N N . ASP A 1 114 ? 5.338 -16.836 -16.499 1.00 81.25 114 ASP A N 1
ATOM 903 C CA . ASP A 1 114 ? 4.802 -18.153 -16.150 1.00 81.25 114 ASP A CA 1
ATOM 904 C C . ASP A 1 114 ? 4.729 -18.362 -14.628 1.00 81.25 114 ASP A C 1
ATOM 906 O O . ASP A 1 114 ? 3.937 -19.158 -14.128 1.00 81.25 114 ASP A O 1
ATOM 910 N N . GLY A 1 115 ? 5.539 -17.623 -13.865 1.00 83.81 115 GLY A N 1
ATOM 911 C CA . GLY A 1 115 ? 5.583 -17.714 -12.408 1.00 83.81 115 GLY A CA 1
ATOM 912 C C . GLY A 1 115 ? 4.434 -17.008 -11.685 1.00 83.81 115 GLY A C 1
ATOM 913 O O . GLY A 1 115 ? 4.440 -16.986 -10.453 1.00 83.81 115 GLY A O 1
ATOM 914 N N . ARG A 1 116 ? 3.481 -16.385 -12.395 1.00 88.88 116 ARG A N 1
ATOM 915 C CA . ARG A 1 116 ? 2.408 -15.568 -11.803 1.00 88.88 116 ARG A CA 1
ATOM 916 C C . ARG A 1 116 ? 1.041 -15.897 -12.380 1.00 88.88 116 ARG A C 1
ATOM 918 O O . ARG A 1 116 ? 0.899 -16.214 -13.552 1.00 88.88 116 ARG A O 1
ATOM 925 N N . VAL A 1 117 ? 0.025 -15.762 -11.534 1.00 90.06 117 VAL A N 1
ATOM 926 C CA . VAL A 1 117 ? -1.385 -15.933 -11.898 1.00 90.06 117 VAL A CA 1
ATOM 927 C C . VAL A 1 117 ? -2.170 -14.737 -11.376 1.00 90.06 117 VAL A C 1
ATOM 929 O O . VAL A 1 117 ? -1.878 -14.219 -10.294 1.00 90.06 117 VAL A O 1
ATOM 932 N N . ILE A 1 118 ? -3.151 -14.298 -12.164 1.00 90.62 118 ILE A N 1
ATOM 933 C CA . ILE A 1 118 ? -4.151 -13.331 -11.729 1.00 90.62 118 ILE A CA 1
ATOM 934 C C . ILE A 1 118 ? -5.324 -14.065 -11.078 1.00 90.62 118 ILE A C 1
ATOM 936 O O . ILE A 1 118 ? -5.843 -15.038 -11.617 1.00 90.62 118 ILE A O 1
ATOM 940 N N . TYR A 1 119 ? -5.728 -13.594 -9.907 1.00 90.12 119 TYR A N 1
ATOM 941 C CA . TYR A 1 119 ? -6.849 -14.116 -9.143 1.00 90.12 119 TYR A CA 1
ATOM 942 C C . TYR A 1 119 ? -7.920 -13.045 -9.015 1.00 90.12 119 TYR A C 1
ATOM 944 O O . TYR A 1 119 ? -7.596 -11.878 -8.781 1.00 90.12 119 TYR A O 1
ATOM 952 N N . ARG A 1 120 ? -9.186 -13.459 -9.096 1.00 91.00 120 ARG A N 1
ATOM 953 C CA . ARG A 1 120 ? -10.318 -12.638 -8.673 1.00 91.00 120 ARG A CA 1
ATOM 954 C C . ARG A 1 120 ? -10.691 -13.018 -7.242 1.00 91.00 120 ARG A C 1
ATOM 956 O O . ARG A 1 120 ? -10.966 -14.184 -6.952 1.00 91.00 120 ARG A O 1
ATOM 963 N N . LEU A 1 121 ? -10.655 -12.037 -6.351 1.00 88.12 121 LEU A N 1
ATOM 964 C CA . LEU A 1 121 ? -10.989 -12.187 -4.941 1.00 88.12 121 LEU A CA 1
ATOM 965 C C . LEU A 1 121 ? -12.440 -11.768 -4.699 1.00 88.12 121 LEU A C 1
ATOM 967 O O . LEU A 1 121 ? -12.913 -10.766 -5.241 1.00 88.12 121 LEU A O 1
ATOM 971 N N . ASN A 1 122 ? -13.121 -12.510 -3.834 1.00 88.75 122 ASN A N 1
ATOM 972 C CA . ASN A 1 122 ? -14.437 -12.152 -3.328 1.00 88.75 122 ASN A CA 1
ATOM 973 C C . ASN A 1 122 ? -14.308 -11.861 -1.832 1.00 88.75 122 ASN A C 1
ATOM 975 O O . ASN A 1 122 ? -13.938 -12.741 -1.050 1.00 88.75 122 ASN A O 1
ATOM 979 N N . TYR A 1 123 ? -14.590 -10.619 -1.447 1.00 85.94 123 TYR A N 1
ATOM 980 C CA . TYR A 1 123 ? -14.629 -10.200 -0.050 1.00 85.94 123 TYR A CA 1
ATOM 981 C C . TYR A 1 123 ? -16.051 -10.341 0.504 1.00 85.94 123 TYR A C 1
ATOM 983 O O . TYR A 1 123 ? -17.009 -10.206 -0.264 1.00 85.94 123 TYR A O 1
ATOM 991 N N . PRO A 1 124 ? -16.211 -10.593 1.815 1.00 86.81 124 PRO A N 1
ATOM 992 C CA . PRO A 1 124 ? -17.515 -10.471 2.456 1.00 86.81 124 PRO A CA 1
ATOM 993 C C . PRO A 1 124 ? -18.028 -9.024 2.374 1.00 86.81 124 PRO A C 1
ATOM 995 O O . PRO A 1 124 ? -17.266 -8.087 2.126 1.00 86.81 124 PRO A O 1
ATOM 998 N N . SER A 1 125 ? -19.327 -8.833 2.600 1.00 86.50 125 SER A N 1
ATOM 999 C CA . SER A 1 125 ? -19.896 -7.497 2.784 1.00 86.50 125 SER A CA 1
ATOM 1000 C C . SER A 1 125 ? -19.327 -6.845 4.044 1.00 86.50 125 SER A C 1
ATOM 1002 O O . SER A 1 125 ? -19.236 -7.498 5.082 1.00 86.50 125 SER A O 1
ATOM 1004 N N . GLY A 1 126 ? -18.992 -5.561 3.971 1.00 87.75 126 GLY A N 1
ATOM 1005 C CA . GLY A 1 126 ? -18.472 -4.809 5.107 1.00 87.75 126 GLY A CA 1
ATOM 1006 C C . GLY A 1 126 ? -17.875 -3.475 4.680 1.00 87.75 126 GLY A C 1
ATOM 1007 O O . GLY A 1 126 ? -17.978 -3.072 3.517 1.00 87.75 126 GLY A O 1
ATOM 1008 N N . TRP A 1 127 ? -17.249 -2.794 5.634 1.00 90.31 127 TRP A N 1
ATOM 1009 C CA . TRP A 1 127 ? -16.751 -1.437 5.447 1.00 90.31 127 TRP A CA 1
ATOM 1010 C C . TRP A 1 127 ? -15.265 -1.394 5.117 1.00 90.31 127 TRP A C 1
ATOM 1012 O O . TRP A 1 127 ? -14.451 -2.121 5.684 1.00 90.31 127 TRP A O 1
ATOM 1022 N N . TRP A 1 128 ? -14.921 -0.468 4.230 1.00 92.19 128 TRP A N 1
ATOM 1023 C CA . TRP A 1 128 ? -13.557 -0.136 3.845 1.00 92.19 128 TRP A CA 1
ATOM 1024 C C . TRP A 1 128 ? -13.215 1.258 4.354 1.00 92.19 128 TRP A C 1
ATOM 1026 O O . TRP A 1 128 ? -13.985 2.197 4.147 1.00 92.19 128 TRP A O 1
ATOM 1036 N N . VAL A 1 129 ? -12.055 1.406 4.988 1.00 93.19 129 VAL A N 1
ATOM 1037 C CA . VAL A 1 129 ? -11.571 2.708 5.454 1.00 93.19 129 VAL A CA 1
ATOM 1038 C C . VAL A 1 129 ? -10.909 3.430 4.287 1.00 93.19 129 VAL A C 1
ATOM 1040 O O . VAL A 1 129 ? -9.841 3.027 3.831 1.00 93.19 129 VAL A O 1
ATOM 1043 N N . ASP A 1 130 ? -11.525 4.505 3.797 1.00 93.00 130 ASP A N 1
ATOM 1044 C CA . ASP A 1 130 ? -10.864 5.426 2.870 1.00 93.00 130 ASP A CA 1
ATOM 1045 C C . ASP A 1 130 ? -9.825 6.251 3.635 1.00 93.00 130 ASP A C 1
ATOM 1047 O O . ASP A 1 130 ? -10.174 7.134 4.427 1.00 93.00 130 ASP A O 1
ATOM 1051 N N . ILE A 1 131 ? -8.547 5.958 3.392 1.00 92.25 131 ILE A N 1
ATOM 1052 C CA . ILE A 1 131 ? -7.434 6.599 4.100 1.00 92.25 131 ILE A CA 1
ATOM 1053 C C . ILE A 1 131 ? -7.156 8.027 3.629 1.00 92.25 131 ILE A C 1
ATOM 1055 O O . ILE A 1 131 ? -6.435 8.771 4.284 1.00 92.25 131 ILE A O 1
ATOM 1059 N N . THR A 1 132 ? -7.734 8.431 2.498 1.00 91.25 132 TH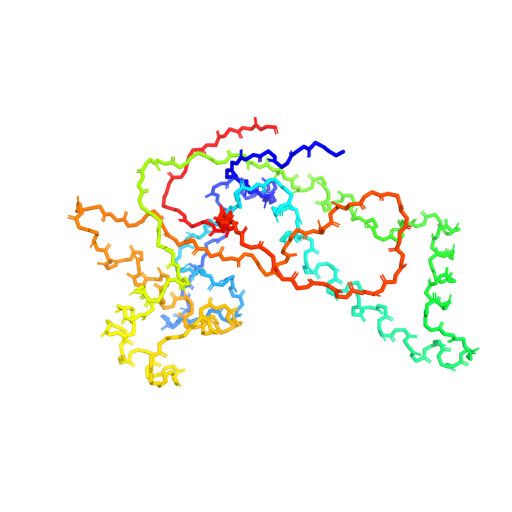R A N 1
ATOM 1060 C CA . THR A 1 132 ? -7.556 9.775 1.935 1.00 91.25 132 THR A CA 1
ATOM 1061 C C . THR A 1 132 ? -8.651 10.749 2.365 1.00 91.25 132 THR A C 1
ATOM 1063 O O . THR A 1 132 ? -8.517 11.955 2.165 1.00 91.25 132 THR A O 1
ATOM 1066 N N . SER A 1 133 ? -9.718 10.249 2.995 1.00 93.50 133 SER A N 1
ATOM 1067 C CA . SER A 1 133 ? -10.801 11.073 3.525 1.00 93.50 133 SER A CA 1
ATOM 1068 C C . SER A 1 133 ? -10.312 11.976 4.656 1.00 93.50 133 SER A C 1
ATOM 1070 O O . SER A 1 133 ? -9.742 11.508 5.642 1.00 93.50 133 SER A O 1
ATOM 1072 N N . THR A 1 134 ? -10.629 13.271 4.575 1.00 95.69 134 THR A N 1
ATOM 1073 C CA . THR A 1 134 ? -10.325 14.250 5.631 1.00 95.69 134 THR A CA 1
ATOM 1074 C C . THR A 1 134 ? -10.860 13.812 6.992 1.00 95.69 134 THR A C 1
ATOM 1076 O O . THR A 1 134 ? -10.181 13.984 7.999 1.00 95.69 134 THR A O 1
ATOM 1079 N N . ARG A 1 135 ? -12.050 13.194 7.040 1.00 95.00 135 ARG A N 1
ATOM 1080 C CA . ARG A 1 135 ? -12.634 12.707 8.301 1.00 95.00 135 ARG A CA 1
ATOM 1081 C C . ARG A 1 135 ? -11.810 11.572 8.905 1.00 95.00 135 ARG A C 1
ATOM 1083 O O . ARG A 1 135 ? -11.611 11.559 10.114 1.00 95.00 135 ARG A O 1
ATOM 1090 N N . THR A 1 136 ? -11.313 10.661 8.069 1.00 94.69 136 THR A N 1
ATOM 1091 C CA . THR A 1 136 ? -10.426 9.574 8.497 1.00 94.69 136 THR A CA 1
ATOM 1092 C C . THR A 1 136 ? -9.108 10.132 9.021 1.00 94.69 136 THR A C 1
ATOM 1094 O O . THR A 1 136 ? -8.684 9.760 10.108 1.00 94.69 136 THR A O 1
ATOM 1097 N N . LEU A 1 137 ? -8.488 11.064 8.290 1.00 97.12 137 LEU A N 1
ATOM 1098 C CA . LEU A 1 137 ? -7.212 11.667 8.684 1.00 97.12 137 LEU A CA 1
ATOM 1099 C C . LEU A 1 137 ? -7.317 12.414 10.018 1.00 97.12 137 LEU A C 1
ATOM 1101 O O . LEU A 1 137 ? -6.461 12.230 10.878 1.00 97.12 137 LEU A O 1
ATOM 1105 N N . VAL A 1 138 ? -8.379 13.200 10.225 1.00 97.38 138 VAL A N 1
ATOM 1106 C CA . VAL A 1 138 ? -8.620 13.904 11.497 1.00 97.38 138 VAL A CA 1
ATOM 1107 C C . VAL A 1 138 ? -8.815 12.915 12.647 1.00 97.38 138 VAL A C 1
ATOM 1109 O O . VAL A 1 138 ? -8.201 13.084 13.697 1.00 97.38 138 VAL A O 1
ATOM 1112 N N . ALA A 1 139 ? -9.620 11.865 12.450 1.00 95.56 139 ALA A N 1
ATOM 1113 C CA . ALA A 1 139 ? -9.847 10.853 13.480 1.00 95.56 139 ALA A CA 1
ATOM 1114 C C . ALA A 1 139 ? -8.552 10.109 13.845 1.00 95.56 139 ALA A C 1
ATOM 1116 O O . ALA A 1 139 ? -8.224 9.993 15.021 1.00 95.56 139 ALA A O 1
ATOM 1117 N N . LEU A 1 140 ? -7.785 9.662 12.846 1.00 96.44 140 LEU A N 1
ATOM 1118 C CA . LEU A 1 140 ? -6.501 8.996 13.069 1.00 96.44 140 LEU A CA 1
ATOM 1119 C C . LEU A 1 140 ? -5.492 9.912 13.765 1.00 96.44 140 LEU A C 1
ATOM 1121 O O . LEU A 1 140 ? -4.801 9.459 14.666 1.00 96.44 140 LEU A O 1
ATOM 1125 N N . SER A 1 141 ? -5.441 11.194 13.390 1.00 97.31 141 SER A N 1
ATOM 1126 C CA . SER A 1 141 ? -4.552 12.170 14.036 1.00 97.31 141 SER A CA 1
ATOM 1127 C C . SER A 1 141 ? -4.860 12.315 15.520 1.00 97.31 141 SER A C 1
ATOM 1129 O O . SER A 1 141 ? -3.946 12.349 16.327 1.00 97.31 141 SER A O 1
ATOM 1131 N N . ALA A 1 142 ? -6.145 12.372 15.880 1.00 96.19 142 ALA A N 1
ATOM 1132 C CA . ALA A 1 142 ? -6.556 12.496 17.273 1.00 96.19 142 ALA A CA 1
ATOM 1133 C C . ALA A 1 142 ? -6.284 11.220 18.088 1.00 96.19 142 ALA A C 1
ATOM 1135 O O . ALA A 1 142 ? -5.987 11.306 19.275 1.00 96.19 142 ALA A O 1
ATOM 1136 N N . HIS A 1 143 ? -6.406 10.040 17.472 1.00 96.12 143 HIS A N 1
ATOM 1137 C CA . HIS A 1 143 ? -6.236 8.761 18.167 1.00 96.12 143 HIS A CA 1
ATOM 1138 C C . HIS A 1 143 ? -4.789 8.278 18.269 1.00 96.12 143 HIS A C 1
ATOM 1140 O O . HIS A 1 143 ? -4.499 7.509 19.178 1.00 96.12 143 HIS A O 1
ATOM 1146 N N . LEU A 1 144 ? -3.916 8.702 17.355 1.00 97.00 144 LEU A N 1
ATOM 1147 C CA . LEU A 1 144 ? -2.511 8.289 17.280 1.00 97.00 144 LEU A CA 1
ATOM 1148 C C . LEU A 1 144 ? -1.555 9.459 17.554 1.00 97.00 144 LEU A C 1
ATOM 1150 O O . LEU A 1 144 ? -0.428 9.448 17.074 1.00 97.00 144 LEU A O 1
ATOM 1154 N N . ASP A 1 145 ? -2.009 10.513 18.238 1.00 95.88 145 ASP A N 1
ATOM 1155 C CA . ASP A 1 145 ? -1.263 11.774 18.375 1.00 95.88 145 ASP A CA 1
ATOM 1156 C C . ASP A 1 145 ? 0.149 11.567 18.951 1.00 95.88 145 ASP A C 1
ATOM 1158 O O . ASP A 1 145 ? 1.124 12.092 18.408 1.00 95.88 145 ASP A O 1
ATOM 1162 N N . SER A 1 146 ? 0.274 10.737 19.993 1.00 96.31 146 SER A N 1
ATOM 1163 C CA . SER A 1 146 ? 1.567 10.431 20.617 1.00 96.31 146 SER A CA 1
ATOM 1164 C C . SER A 1 146 ? 2.475 9.662 19.660 1.00 96.31 146 SER A C 1
ATOM 1166 O O . SER A 1 146 ? 3.601 10.078 19.406 1.00 96.31 146 SER A O 1
ATOM 1168 N N . GLU A 1 147 ? 1.977 8.570 19.083 1.00 96.62 147 GLU A N 1
ATOM 1169 C CA . GLU A 1 147 ? 2.743 7.694 18.199 1.00 96.62 147 GLU A CA 1
ATOM 1170 C C . GLU A 1 147 ? 3.157 8.410 16.906 1.00 96.62 147 GLU A C 1
ATOM 1172 O O . GLU A 1 147 ? 4.248 8.197 16.382 1.00 96.62 147 GLU A O 1
ATOM 1177 N N . LEU A 1 148 ? 2.301 9.291 16.388 1.00 96.75 148 LEU A N 1
ATOM 1178 C CA . LEU A 1 148 ? 2.600 10.131 15.232 1.00 96.75 148 LEU A CA 1
ATOM 1179 C C . LEU A 1 148 ? 3.649 11.192 15.566 1.00 96.75 148 LEU A C 1
ATOM 1181 O O . LEU A 1 148 ? 4.554 11.413 14.760 1.00 96.75 148 LEU A O 1
ATOM 1185 N N . THR A 1 149 ? 3.563 11.806 16.747 1.00 96.62 149 THR A N 1
ATOM 1186 C CA . THR A 1 149 ? 4.561 12.776 17.218 1.00 96.62 149 THR A CA 1
ATOM 1187 C C . THR A 1 149 ? 5.935 12.124 17.365 1.00 96.62 149 THR A C 1
ATOM 1189 O O . THR A 1 149 ? 6.927 12.707 16.924 1.00 96.62 149 THR A O 1
ATOM 1192 N N . ASP A 1 150 ? 5.998 10.896 17.885 1.00 96.12 150 ASP A N 1
ATOM 1193 C CA . ASP A 1 150 ? 7.240 10.117 17.996 1.00 96.12 150 ASP A CA 1
ATOM 1194 C C . ASP A 1 150 ? 7.850 9.792 16.621 1.00 96.12 150 ASP A C 1
ATOM 1196 O O . ASP A 1 150 ? 9.071 9.741 16.466 1.00 96.12 150 ASP A O 1
ATOM 1200 N N . LEU A 1 151 ? 7.008 9.647 15.593 1.00 95.00 151 LEU A N 1
ATOM 1201 C CA . LEU A 1 151 ? 7.418 9.510 14.191 1.00 95.00 151 LEU A CA 1
ATOM 1202 C C . LEU A 1 151 ? 7.687 10.858 13.493 1.00 95.00 151 LEU A C 1
ATOM 1204 O O . LEU A 1 151 ? 7.905 10.900 12.282 1.00 95.00 151 LEU A O 1
ATOM 1208 N N . GLY A 1 152 ? 7.678 11.973 14.229 1.00 95.69 152 GLY A 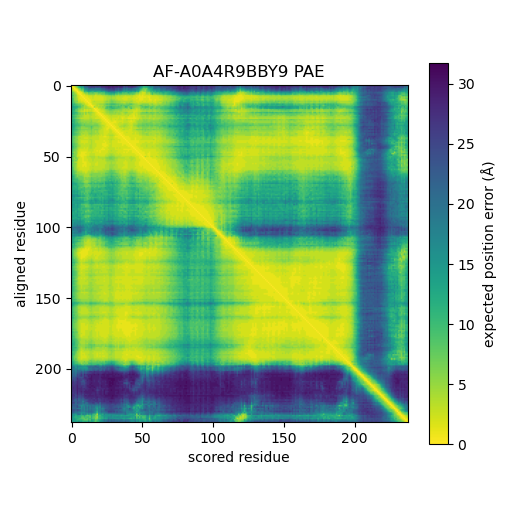N 1
ATOM 1209 C CA . GLY A 1 152 ? 7.959 13.313 13.707 1.00 95.69 152 GLY A CA 1
ATOM 1210 C C . GLY A 1 152 ? 6.800 13.963 12.943 1.00 95.69 152 GLY A C 1
ATOM 1211 O O . GLY A 1 152 ? 6.981 15.017 12.327 1.00 95.69 152 GLY A O 1
ATOM 1212 N N . VAL A 1 153 ? 5.603 13.377 12.978 1.00 95.94 153 VAL A N 1
ATOM 1213 C CA . VAL A 1 153 ? 4.397 13.953 12.376 1.00 95.94 153 VAL A CA 1
ATOM 1214 C C . VAL A 1 153 ? 3.766 14.927 13.366 1.00 95.94 153 VAL A C 1
ATOM 1216 O O . VAL A 1 153 ? 3.163 14.529 14.356 1.00 95.94 153 VAL A O 1
ATOM 1219 N N . THR A 1 154 ? 3.867 16.223 13.073 1.00 92.31 154 THR A N 1
ATOM 1220 C CA . THR A 1 154 ? 3.274 17.294 13.889 1.00 92.31 154 THR A CA 1
ATOM 1221 C C . THR A 1 154 ? 2.132 17.984 13.143 1.00 92.31 154 THR A C 1
ATOM 1223 O O . THR A 1 154 ? 2.150 18.102 11.918 1.00 92.31 154 THR A O 1
ATOM 1226 N N . GLY A 1 155 ? 1.105 18.431 13.873 1.00 90.75 155 GLY A N 1
ATOM 1227 C CA . GLY A 1 155 ? -0.051 19.121 13.280 1.00 90.75 155 GLY A CA 1
ATOM 1228 C C . GLY A 1 155 ? -1.059 18.208 12.567 1.00 90.75 155 GLY A C 1
ATOM 1229 O O . GLY A 1 155 ? -1.956 18.704 11.887 1.00 90.75 155 GLY A O 1
ATOM 1230 N N . GLY A 1 156 ? -0.935 16.891 12.748 1.00 94.00 156 GLY A N 1
ATOM 1231 C CA . GLY A 1 156 ? -1.866 15.887 12.241 1.00 94.00 156 GLY A CA 1
ATOM 1232 C C . GLY A 1 156 ? -1.493 15.278 10.885 1.00 94.00 156 GLY A C 1
ATOM 1233 O O . GLY A 1 156 ? -0.634 15.743 10.132 1.00 94.00 156 GLY A O 1
ATOM 1234 N N . LEU A 1 157 ? -2.169 14.179 10.565 1.00 96.44 157 LEU A N 1
ATOM 1235 C CA . LEU A 1 157 ? -2.022 13.458 9.312 1.00 96.44 157 LEU A CA 1
ATOM 1236 C C . LEU A 1 157 ? -2.573 14.256 8.132 1.00 96.44 157 LEU A C 1
ATOM 1238 O O . LEU A 1 157 ? -3.617 14.904 8.190 1.00 96.44 157 LEU A O 1
ATOM 1242 N N . THR A 1 158 ? -1.895 14.111 6.999 1.00 95.69 158 THR A N 1
ATOM 1243 C CA . THR A 1 158 ? -2.302 14.677 5.717 1.00 95.69 158 THR A CA 1
ATOM 1244 C C . THR A 1 158 ? -2.310 13.569 4.673 1.00 95.69 158 THR A C 1
ATOM 1246 O O . THR A 1 158 ? -1.745 12.490 4.880 1.00 95.69 158 THR A O 1
ATOM 1249 N N . VAL A 1 159 ? -2.902 13.844 3.509 1.00 93.69 159 VAL A N 1
ATOM 1250 C CA . VAL A 1 159 ? -2.852 12.916 2.368 1.00 93.69 159 VAL A CA 1
ATOM 1251 C C . VAL A 1 159 ? -1.402 12.596 1.977 1.00 93.69 159 VAL A C 1
ATOM 1253 O O . VAL A 1 159 ? -1.115 11.470 1.572 1.00 93.69 159 VAL A O 1
ATOM 1256 N N . ALA A 1 160 ? -0.473 13.546 2.141 1.00 92.94 160 ALA A N 1
ATOM 1257 C CA . ALA A 1 160 ? 0.941 13.324 1.852 1.00 92.94 160 ALA A CA 1
ATOM 1258 C C . ALA A 1 160 ? 1.528 12.219 2.741 1.00 92.94 160 ALA A C 1
ATOM 1260 O O . ALA A 1 160 ? 2.167 11.313 2.216 1.00 92.94 160 ALA A O 1
ATOM 1261 N N . HIS A 1 161 ? 1.231 12.220 4.045 1.00 95.12 161 HIS A N 1
ATOM 1262 C CA . HIS A 1 161 ? 1.712 11.191 4.974 1.00 95.12 161 HIS A CA 1
ATOM 1263 C C . HIS A 1 161 ? 1.256 9.786 4.552 1.00 95.12 161 HIS A C 1
ATOM 1265 O O . HIS A 1 161 ? 2.080 8.891 4.370 1.00 95.12 161 HIS A O 1
ATOM 1271 N N . VAL A 1 162 ? -0.041 9.608 4.279 1.00 92.12 162 VAL A N 1
ATOM 1272 C CA . VAL A 1 162 ? -0.628 8.289 3.957 1.00 92.12 162 VAL A CA 1
ATOM 1273 C C . VAL A 1 162 ? -0.349 7.806 2.528 1.00 92.12 162 VAL A C 1
ATOM 1275 O O . VAL A 1 162 ? -0.620 6.653 2.191 1.00 92.12 162 VAL A O 1
ATOM 1278 N N . THR A 1 163 ? 0.196 8.669 1.667 1.00 88.81 163 THR A N 1
ATOM 1279 C CA . THR A 1 163 ? 0.635 8.313 0.305 1.00 88.81 163 THR A CA 1
ATOM 1280 C C . THR A 1 163 ? 2.158 8.262 0.158 1.00 88.81 163 THR A C 1
ATOM 1282 O O . THR A 1 163 ? 2.657 7.855 -0.900 1.00 88.81 163 THR A O 1
ATOM 1285 N N . SER A 1 164 ? 2.896 8.622 1.210 1.00 88.81 164 SER A N 1
ATOM 1286 C CA . SER A 1 164 ? 4.355 8.684 1.215 1.00 88.81 164 SER A CA 1
ATOM 1287 C C . SER A 1 164 ? 5.018 7.301 1.131 1.00 88.81 164 SER A C 1
ATOM 1289 O O . SER A 1 164 ? 4.375 6.240 1.057 1.00 88.81 164 SER A O 1
ATOM 1291 N N . ASP A 1 165 ? 6.348 7.323 1.075 1.00 87.69 165 ASP A N 1
ATOM 1292 C CA . ASP A 1 165 ? 7.171 6.126 1.194 1.00 87.69 165 ASP A CA 1
ATOM 1293 C C . ASP A 1 165 ? 7.632 5.832 2.629 1.00 87.69 165 ASP A C 1
ATOM 1295 O O . ASP A 1 165 ? 8.297 4.824 2.844 1.00 87.69 165 ASP A O 1
ATOM 1299 N N . ASP A 1 166 ? 7.175 6.619 3.611 1.00 94.00 166 ASP A N 1
ATOM 1300 C CA . ASP A 1 166 ? 7.386 6.342 5.030 1.00 94.00 166 ASP A CA 1
ATOM 1301 C C . ASP A 1 166 ? 6.505 5.169 5.472 1.00 94.00 166 ASP A C 1
ATOM 1303 O O . ASP A 1 166 ? 5.278 5.270 5.568 1.00 94.00 166 ASP A O 1
ATOM 1307 N N . ARG A 1 167 ? 7.148 4.020 5.687 1.00 95.06 167 ARG A N 1
ATOM 1308 C CA . ARG A 1 167 ? 6.473 2.785 6.082 1.00 95.06 167 ARG A CA 1
ATOM 1309 C C . ARG A 1 167 ? 6.166 2.729 7.565 1.00 95.06 167 ARG A C 1
ATOM 1311 O O . ARG A 1 167 ? 5.266 1.976 7.922 1.00 95.06 167 ARG A O 1
ATOM 1318 N N . ALA A 1 168 ? 6.848 3.501 8.409 1.00 96.19 168 ALA A N 1
ATOM 1319 C CA . ALA A 1 168 ? 6.558 3.520 9.836 1.00 96.19 168 ALA A CA 1
ATOM 1320 C C . ALA A 1 168 ? 5.159 4.099 10.073 1.00 96.19 168 ALA A C 1
ATOM 1322 O O . ALA A 1 168 ? 4.321 3.448 10.697 1.00 96.19 168 ALA A O 1
ATOM 1323 N N . ILE A 1 169 ? 4.859 5.242 9.445 1.00 96.31 169 ILE A N 1
ATOM 1324 C CA . ILE A 1 169 ? 3.546 5.897 9.546 1.00 96.31 169 ILE A CA 1
ATOM 1325 C C . ILE A 1 169 ? 2.432 4.988 9.015 1.00 96.31 169 ILE A C 1
ATOM 1327 O O . ILE A 1 169 ? 1.412 4.772 9.670 1.00 96.31 169 ILE A O 1
ATOM 1331 N N . THR A 1 170 ? 2.594 4.443 7.809 1.00 95.69 170 THR A N 1
ATOM 1332 C CA . THR A 1 170 ? 1.521 3.673 7.166 1.00 95.69 170 THR A CA 1
ATOM 1333 C C . THR A 1 170 ? 1.323 2.289 7.791 1.00 95.69 170 THR A C 1
ATOM 1335 O O . THR A 1 170 ? 0.189 1.808 7.818 1.00 95.69 170 THR A O 1
ATOM 1338 N N . THR A 1 171 ? 2.377 1.683 8.348 1.00 96.06 171 THR A N 1
ATOM 1339 C CA . THR A 1 171 ? 2.289 0.435 9.130 1.00 96.06 171 THR A CA 1
ATOM 1340 C C . THR A 1 171 ? 1.597 0.668 10.468 1.00 96.06 171 THR A C 1
ATOM 1342 O O . THR A 1 171 ? 0.700 -0.100 10.813 1.00 96.06 171 THR A O 1
ATOM 1345 N N . LEU A 1 172 ? 1.945 1.746 11.184 1.00 96.44 172 LEU A N 1
ATOM 1346 C CA . LEU A 1 172 ? 1.290 2.142 12.437 1.00 96.44 172 LEU A CA 1
ATOM 1347 C C . LEU A 1 172 ? -0.223 2.286 12.239 1.00 96.44 172 LEU A C 1
ATOM 1349 O O . LEU A 1 172 ? -1.014 1.658 12.942 1.00 96.44 172 LEU A O 1
ATOM 1353 N N . ILE A 1 173 ? -0.625 3.064 11.232 1.00 96.06 173 ILE A N 1
ATOM 1354 C CA . ILE A 1 173 ? -2.037 3.301 10.922 1.00 96.06 173 ILE A CA 1
ATOM 1355 C C . ILE A 1 173 ? -2.752 1.992 10.568 1.00 96.06 173 ILE A C 1
ATOM 1357 O O . ILE A 1 173 ? -3.838 1.723 11.082 1.00 96.06 173 ILE A O 1
ATOM 1361 N N . ALA A 1 174 ? -2.170 1.178 9.681 1.00 95.62 174 ALA A N 1
ATOM 1362 C CA . ALA A 1 174 ? -2.789 -0.076 9.256 1.00 95.62 174 ALA A CA 1
ATOM 1363 C C . ALA A 1 174 ? -2.918 -1.077 10.414 1.00 95.62 174 ALA A C 1
ATOM 1365 O O . ALA A 1 174 ? -3.943 -1.751 10.512 1.00 95.62 174 ALA A O 1
ATOM 1366 N N . GLY A 1 175 ? -1.912 -1.148 11.291 1.00 94.12 175 GLY A N 1
ATOM 1367 C CA . GLY A 1 175 ? -1.934 -1.980 12.493 1.00 94.12 175 GLY A CA 1
ATOM 1368 C C . GLY A 1 175 ? -3.038 -1.546 13.449 1.00 94.12 175 GLY A C 1
ATOM 1369 O O . GLY A 1 175 ? -3.897 -2.348 13.800 1.00 94.12 175 GLY A O 1
ATOM 1370 N N . TRP A 1 176 ? -3.105 -0.253 13.774 1.00 95.25 176 TRP A N 1
ATOM 1371 C CA . TRP A 1 176 ? -4.135 0.275 14.670 1.00 95.25 176 TRP A CA 1
ATOM 1372 C C . TRP A 1 176 ? -5.560 0.061 14.135 1.00 95.25 176 TRP A C 1
ATOM 1374 O O . TRP A 1 176 ? -6.447 -0.368 14.873 1.00 95.25 176 TRP A O 1
ATOM 1384 N N . LEU A 1 177 ? -5.781 0.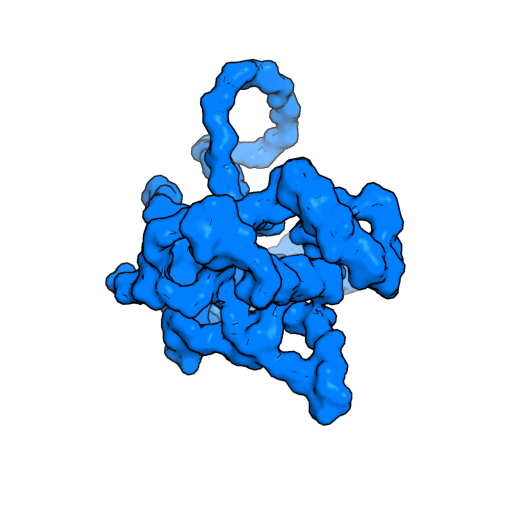296 12.835 1.00 94.25 177 LEU A N 1
ATOM 1385 C CA . LEU A 1 177 ? -7.074 0.035 12.190 1.00 94.25 177 LEU A CA 1
ATOM 1386 C C . LEU A 1 177 ? -7.478 -1.442 12.252 1.00 94.25 177 LEU A C 1
ATOM 1388 O O . LEU A 1 177 ? -8.664 -1.738 12.344 1.00 94.25 177 LEU A O 1
ATOM 1392 N N . ARG A 1 178 ? -6.510 -2.355 12.154 1.00 91.69 178 ARG A N 1
ATOM 1393 C CA . ARG A 1 178 ? -6.744 -3.801 12.143 1.00 91.69 178 ARG A CA 1
ATOM 1394 C C . ARG A 1 178 ? -6.991 -4.368 13.539 1.00 91.69 178 ARG A C 1
ATOM 1396 O O . ARG A 1 178 ? -7.813 -5.269 13.678 1.00 91.69 178 ARG A O 1
ATOM 1403 N N . ASP A 1 179 ? -6.247 -3.884 14.527 1.00 91.69 179 ASP A N 1
ATOM 1404 C CA . ASP A 1 179 ? -6.167 -4.525 15.839 1.00 91.69 179 ASP A CA 1
ATOM 1405 C C . ASP A 1 179 ? -7.051 -3.831 16.889 1.00 91.69 179 ASP A C 1
ATOM 1407 O O . ASP A 1 179 ? -7.469 -4.467 17.856 1.00 91.69 179 ASP A O 1
ATOM 1411 N N . THR A 1 180 ? -7.377 -2.547 16.692 1.00 92.94 180 THR A N 1
ATOM 1412 C CA . THR A 1 180 ? -8.040 -1.721 17.717 1.00 92.94 180 THR A CA 1
ATOM 1413 C C . THR A 1 180 ? -9.429 -1.230 17.303 1.00 92.94 180 THR A C 1
ATOM 1415 O O . THR A 1 180 ? -10.320 -1.100 18.146 1.00 92.94 180 THR A O 1
ATOM 1418 N N . VAL A 1 181 ? -9.657 -0.926 16.023 1.00 92.25 181 VAL A N 1
ATOM 1419 C CA . VAL A 1 181 ? -10.868 -0.202 15.602 1.00 92.25 181 VAL A CA 1
ATOM 1420 C C . VAL A 1 181 ? -12.090 -1.096 15.518 1.00 92.25 181 VAL A C 1
ATOM 1422 O O . VAL A 1 181 ? -12.174 -1.976 14.678 1.00 92.25 181 VAL A O 1
ATOM 1425 N N . THR A 1 182 ? -13.118 -0.769 16.294 1.00 92.25 182 THR A N 1
ATOM 1426 C CA . THR A 1 182 ? -14.471 -1.299 16.084 1.00 92.25 182 THR A CA 1
ATOM 1427 C C . THR A 1 182 ? -15.352 -0.214 15.472 1.00 92.25 182 THR A C 1
ATOM 1429 O O . THR A 1 182 ? -15.369 0.925 15.939 1.00 92.25 182 THR A O 1
ATOM 1432 N N . LEU A 1 183 ? -16.064 -0.553 14.400 1.00 89.00 183 LEU A N 1
ATOM 1433 C CA . LEU A 1 183 ? -16.959 0.352 13.688 1.00 89.00 183 LEU A CA 1
ATOM 1434 C C . LEU A 1 183 ? -18.289 0.526 14.431 1.00 89.00 183 LEU A C 1
ATOM 1436 O O . LEU A 1 183 ? -18.616 -0.203 15.365 1.00 89.00 183 LEU A O 1
ATOM 1440 N N . PHE A 1 184 ? -19.086 1.499 13.990 1.00 86.94 184 PHE A N 1
ATOM 1441 C CA . PHE A 1 184 ? -20.366 1.848 14.618 1.00 86.94 184 PHE A CA 1
ATOM 1442 C C . PHE A 1 184 ? -21.393 0.700 14.631 1.00 86.94 184 PHE A C 1
ATOM 1444 O O . PHE A 1 184 ? -22.314 0.720 15.441 1.00 86.94 184 PHE A O 1
ATOM 1451 N N . ASP A 1 185 ? -21.252 -0.281 13.738 1.00 88.81 185 ASP A N 1
ATOM 1452 C CA . ASP A 1 185 ? -22.094 -1.479 13.656 1.00 88.81 185 ASP A CA 1
ATOM 1453 C C . ASP A 1 185 ? -21.519 -2.676 14.440 1.00 88.81 185 ASP A C 1
ATOM 1455 O O . ASP A 1 185 ? -22.031 -3.790 14.341 1.00 88.81 185 ASP A O 1
ATOM 1459 N N . GLY A 1 186 ? -20.457 -2.456 15.222 1.00 91.38 186 GLY A N 1
ATOM 1460 C CA . GLY A 1 186 ? -19.776 -3.486 16.005 1.00 91.38 186 GLY A CA 1
ATOM 1461 C C . GLY A 1 186 ? -18.827 -4.369 15.192 1.00 91.38 186 GLY A C 1
ATOM 1462 O O . GLY A 1 186 ? -18.211 -5.271 15.758 1.00 91.38 186 GLY A O 1
ATOM 1463 N N . THR A 1 187 ? -18.691 -4.137 13.882 1.00 90.19 187 THR A N 1
ATOM 1464 C CA . THR A 1 187 ? -17.778 -4.906 13.027 1.00 90.19 187 THR A CA 1
ATOM 1465 C C . THR A 1 187 ? -16.369 -4.314 13.010 1.00 90.19 187 THR A C 1
ATOM 1467 O O . THR A 1 187 ? -16.139 -3.171 13.399 1.00 90.19 187 THR A O 1
ATOM 1470 N N . GLN A 1 188 ? -15.407 -5.105 12.544 1.00 90.38 188 GLN A N 1
ATOM 1471 C CA . GLN A 1 188 ? -14.065 -4.634 12.205 1.00 90.38 188 GLN A CA 1
ATOM 1472 C C . GLN A 1 188 ? -14.049 -4.135 10.753 1.00 90.38 188 GLN A C 1
ATOM 1474 O O . GLN A 1 188 ? -14.759 -4.703 9.911 1.00 90.38 188 GLN A O 1
ATOM 1479 N N . PRO A 1 189 ? -13.240 -3.116 10.412 1.00 92.06 189 PRO A N 1
ATOM 1480 C CA . PRO A 1 189 ? -13.053 -2.746 9.018 1.00 92.06 189 PRO A CA 1
ATOM 1481 C C . PRO A 1 189 ? -12.489 -3.934 8.236 1.00 92.06 189 PRO A C 1
ATOM 1483 O O . PRO A 1 189 ? -11.600 -4.646 8.702 1.00 92.06 189 PRO A O 1
ATOM 1486 N N . LEU A 1 190 ? -12.977 -4.130 7.009 1.00 89.50 190 LEU A N 1
ATOM 1487 C CA . LEU A 1 190 ? -12.410 -5.140 6.120 1.00 89.50 190 LEU A CA 1
ATOM 1488 C C . LEU A 1 190 ? -10.946 -4.818 5.834 1.00 89.50 190 LEU A C 1
ATOM 1490 O O . LEU A 1 190 ? -10.135 -5.733 5.838 1.00 89.50 190 LEU A O 1
ATOM 1494 N N . GLY A 1 191 ? -10.634 -3.529 5.679 1.00 90.81 191 GLY A N 1
ATOM 1495 C CA . GLY A 1 191 ? -9.295 -2.958 5.707 1.00 90.81 191 GLY A CA 1
ATOM 1496 C C . GLY A 1 191 ? -9.281 -1.568 5.083 1.00 90.81 191 GLY A C 1
ATOM 1497 O O . GLY A 1 191 ? -10.255 -0.820 5.189 1.00 90.81 191 GLY A O 1
ATOM 1498 N N . VAL A 1 192 ? -8.175 -1.216 4.430 1.00 92.69 192 VAL A N 1
ATOM 1499 C CA . VAL A 1 192 ? -7.934 0.133 3.901 1.00 92.69 192 VAL A CA 1
ATOM 1500 C C . VAL A 1 192 ? -8.136 0.189 2.389 1.00 92.69 192 VAL A C 1
ATOM 1502 O O . VAL A 1 192 ? -7.724 -0.725 1.676 1.00 92.69 192 VAL A O 1
ATOM 1505 N N . ARG A 1 193 ? -8.734 1.291 1.922 1.00 91.81 193 ARG A N 1
ATOM 1506 C CA . ARG A 1 193 ? -8.851 1.707 0.522 1.00 91.81 193 ARG A CA 1
ATOM 1507 C C . ARG A 1 193 ? -7.966 2.924 0.273 1.00 91.81 193 ARG A C 1
ATOM 1509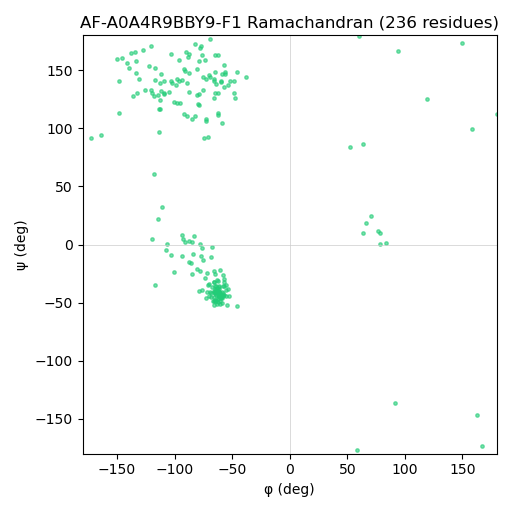 O O . ARG A 1 193 ? -8.046 3.917 0.996 1.00 91.81 193 ARG A O 1
ATOM 1516 N N . PHE A 1 194 ? -7.145 2.860 -0.772 1.00 86.94 194 PHE A N 1
ATOM 1517 C CA . PHE A 1 194 ? -6.271 3.961 -1.181 1.00 86.94 194 PHE A CA 1
ATOM 1518 C C . PHE A 1 194 ? -6.089 4.033 -2.699 1.00 86.94 194 PHE A C 1
ATOM 1520 O O . PHE A 1 194 ? -6.291 3.050 -3.411 1.00 86.94 194 PHE A O 1
ATOM 1527 N N . ILE A 1 195 ? -5.665 5.203 -3.182 1.00 81.44 195 ILE A N 1
ATOM 1528 C CA . ILE A 1 195 ? -5.422 5.453 -4.604 1.00 81.44 195 ILE A CA 1
ATOM 1529 C C . ILE A 1 195 ? -4.071 4.854 -5.026 1.00 81.44 195 ILE A C 1
ATOM 1531 O O . ILE A 1 195 ? -3.031 5.120 -4.418 1.00 81.44 195 ILE A O 1
ATOM 1535 N N . SER A 1 196 ? -4.087 4.071 -6.106 1.00 77.75 196 SER A N 1
ATOM 1536 C CA . SER A 1 196 ? -2.888 3.572 -6.793 1.00 77.75 196 SER A CA 1
ATOM 1537 C C . SER A 1 196 ? -1.976 4.723 -7.251 1.00 77.75 196 SER A C 1
ATOM 1539 O O . SER A 1 196 ? -2.445 5.689 -7.855 1.00 77.75 196 SER A O 1
ATOM 1541 N N . LYS A 1 197 ? -0.657 4.591 -7.027 1.00 71.75 197 LYS A N 1
ATOM 1542 C CA . LYS A 1 197 ? 0.347 5.566 -7.507 1.00 71.75 197 LYS A CA 1
ATOM 1543 C C . LYS A 1 197 ? 0.535 5.500 -9.027 1.00 71.75 197 LYS A C 1
ATOM 1545 O O . LYS A 1 197 ? 0.992 6.468 -9.629 1.00 71.75 197 LYS A O 1
ATOM 1550 N N . HIS A 1 198 ? 0.226 4.360 -9.644 1.00 69.94 198 HIS A N 1
ATOM 1551 C CA . HIS A 1 198 ? 0.674 4.046 -11.002 1.00 69.94 198 HIS A CA 1
ATOM 1552 C C . HIS A 1 198 ? -0.397 4.211 -12.083 1.00 69.94 198 HIS A C 1
ATOM 1554 O O . HIS A 1 198 ? -0.046 4.254 -13.261 1.00 69.94 198 HIS A O 1
ATOM 1560 N N . GLY A 1 199 ? -1.655 4.433 -11.684 1.00 53.94 199 GLY A N 1
ATOM 1561 C CA . GLY A 1 199 ? -2.716 4.962 -12.541 1.00 53.94 199 GLY A CA 1
ATOM 1562 C C . GLY A 1 199 ? -3.056 4.122 -13.780 1.00 53.94 199 GLY A C 1
ATOM 1563 O O . GLY A 1 199 ? -2.480 3.074 -14.049 1.00 53.94 199 GLY A O 1
ATOM 1564 N N . HIS A 1 200 ? -4.032 4.615 -14.546 1.00 46.66 200 HIS A N 1
ATOM 1565 C CA . HIS A 1 200 ? -4.399 4.066 -15.855 1.00 46.66 200 HIS A CA 1
ATOM 1566 C C . HIS A 1 200 ? -3.741 4.924 -16.935 1.00 46.66 200 HIS A C 1
ATOM 1568 O O . HIS A 1 200 ? -3.793 6.150 -16.799 1.00 46.66 200 HIS A O 1
ATOM 1574 N N . PRO A 1 201 ? -3.158 4.345 -17.999 1.00 43.81 201 PRO A N 1
ATOM 1575 C CA . PRO A 1 201 ? -2.861 5.128 -19.189 1.00 43.81 201 PRO A CA 1
ATOM 1576 C C . PRO A 1 201 ? -4.183 5.651 -19.771 1.00 43.81 201 PRO A C 1
ATOM 1578 O O . PRO A 1 201 ? -5.138 4.892 -19.927 1.00 43.81 201 PRO A O 1
ATOM 1581 N N . THR A 1 202 ? -4.261 6.949 -20.067 1.00 37.59 202 THR A N 1
ATOM 1582 C CA . THR A 1 202 ? -5.357 7.509 -20.868 1.00 37.59 202 THR A CA 1
ATOM 1583 C C . THR A 1 202 ? -5.305 6.870 -22.250 1.00 37.59 202 THR A C 1
ATOM 1585 O O . THR A 1 202 ? -4.342 7.075 -22.988 1.00 37.59 202 THR A O 1
ATOM 1588 N N . VAL A 1 203 ? -6.310 6.067 -22.581 1.00 34.81 203 VAL A N 1
ATOM 1589 C CA . VAL A 1 203 ? -6.548 5.592 -23.944 1.00 34.81 203 VAL A CA 1
ATOM 1590 C C . VAL A 1 203 ? -7.493 6.582 -24.611 1.00 34.81 203 VAL A C 1
ATOM 1592 O O . VAL A 1 203 ? -8.649 6.650 -24.216 1.00 34.81 203 VAL A O 1
ATOM 1595 N N . GLU A 1 204 ? -7.015 7.316 -25.614 1.00 28.25 204 GLU A N 1
ATOM 1596 C CA . GLU A 1 204 ? -7.861 7.795 -26.712 1.00 28.25 204 GLU A CA 1
ATOM 1597 C C . GLU A 1 204 ? -7.121 7.679 -28.054 1.00 28.25 204 GLU A C 1
ATOM 1599 O O . GLU A 1 204 ? -5.886 7.593 -28.068 1.00 28.25 204 GLU A O 1
ATOM 1604 N N . PRO A 1 205 ? -7.878 7.515 -29.153 1.00 37.34 205 PRO A N 1
ATOM 1605 C CA . PRO A 1 205 ? -7.480 6.683 -30.274 1.00 37.34 205 PRO A CA 1
ATOM 1606 C C . PRO A 1 205 ? -6.815 7.485 -31.400 1.00 37.34 205 PRO A C 1
ATOM 1608 O O . PRO A 1 205 ? -6.934 8.698 -31.492 1.00 37.34 205 PRO A O 1
ATOM 1611 N N . GLU A 1 206 ? -6.058 6.757 -32.218 1.00 31.12 206 GLU A N 1
ATOM 1612 C CA . GLU A 1 206 ? -5.332 7.181 -33.420 1.00 31.12 206 GLU A CA 1
ATOM 1613 C C . GLU A 1 206 ? -4.381 8.401 -33.329 1.00 31.12 206 GLU A C 1
ATOM 1615 O O . GLU A 1 206 ? -4.653 9.491 -33.812 1.00 31.12 206 GLU A O 1
ATOM 1620 N N . HIS A 1 207 ? -3.152 8.115 -32.877 1.00 38.72 207 HIS A N 1
ATOM 1621 C CA . HIS A 1 207 ? -1.898 8.821 -33.210 1.00 38.72 207 HIS A CA 1
ATOM 1622 C C . HIS A 1 207 ? -1.766 10.297 -32.776 1.00 38.72 207 HIS A C 1
ATOM 1624 O O . HIS A 1 207 ? -1.923 11.202 -33.590 1.00 38.72 207 HIS A O 1
ATOM 1630 N N . ALA A 1 208 ? -1.308 10.577 -31.547 1.00 24.81 208 ALA A N 1
ATOM 1631 C CA . ALA A 1 208 ? -0.896 11.943 -31.202 1.00 24.81 208 ALA A CA 1
ATOM 1632 C C . ALA A 1 208 ? 0.235 12.026 -30.167 1.00 24.81 208 ALA A C 1
ATOM 1634 O O . ALA A 1 208 ? 0.066 11.742 -28.983 1.00 24.81 208 ALA A O 1
ATOM 1635 N N . GLY A 1 209 ? 1.388 12.519 -30.623 1.00 21.06 209 GLY A N 1
ATOM 1636 C CA . GLY A 1 209 ? 2.180 13.450 -29.833 1.00 21.06 209 GLY A CA 1
ATOM 1637 C C . GLY A 1 209 ? 1.601 14.864 -29.960 1.00 21.06 209 GLY A C 1
ATOM 1638 O O . GLY A 1 209 ? 1.068 15.219 -31.007 1.00 21.06 209 GLY A O 1
ATOM 1639 N N . ARG A 1 210 ? 1.808 15.652 -28.898 1.00 20.22 210 ARG A N 1
ATOM 1640 C CA . ARG A 1 210 ? 1.652 17.111 -28.708 1.00 20.22 210 ARG A CA 1
ATOM 1641 C C . ARG A 1 210 ? 0.642 17.513 -27.628 1.00 20.22 210 ARG A C 1
ATOM 1643 O O . ARG A 1 210 ? -0.518 17.135 -27.608 1.00 20.22 210 ARG A O 1
ATOM 1650 N N . ILE A 1 211 ? 1.204 18.310 -26.728 1.00 23.56 211 ILE A N 1
ATOM 1651 C CA . ILE A 1 211 ? 0.690 18.937 -25.514 1.00 23.56 211 ILE A CA 1
ATOM 1652 C C . ILE A 1 211 ? -0.389 19.978 -25.853 1.00 23.56 211 ILE A C 1
ATOM 1654 O O . ILE A 1 211 ? -0.216 20.743 -26.799 1.00 23.56 211 ILE A O 1
ATOM 1658 N N . GLY A 1 212 ? -1.435 20.083 -25.024 1.00 18.23 212 GLY A N 1
ATOM 1659 C CA . GLY A 1 212 ? -2.369 21.214 -25.049 1.00 18.23 212 GLY A CA 1
ATOM 1660 C C . GLY A 1 212 ? -3.494 21.118 -24.012 1.00 18.23 212 GLY A C 1
ATOM 1661 O O . GLY A 1 212 ? -4.353 20.254 -24.107 1.00 18.23 212 GLY A O 1
ATOM 1662 N N . CYS A 1 213 ? -3.476 22.018 -23.024 1.00 25.48 213 CYS A N 1
ATOM 1663 C CA . CYS A 1 213 ? -4.499 22.219 -21.990 1.00 25.48 213 CYS A CA 1
ATOM 1664 C C . CYS A 1 213 ? -5.911 22.506 -22.536 1.00 25.48 213 CYS A C 1
ATOM 1666 O O . CYS A 1 213 ? -6.057 23.320 -23.444 1.00 25.48 213 CYS A O 1
ATOM 1668 N N . ALA A 1 214 ? -6.943 22.037 -21.821 1.00 19.77 214 ALA A N 1
ATOM 1669 C CA . ALA A 1 214 ? -8.218 22.747 -21.681 1.00 19.77 214 ALA A CA 1
ATOM 1670 C C . ALA A 1 214 ? -8.877 22.463 -20.314 1.00 19.77 214 ALA A C 1
ATOM 1672 O O . ALA A 1 214 ? -8.797 21.364 -19.771 1.00 19.77 214 ALA A O 1
ATOM 1673 N N . ARG A 1 215 ? -9.466 23.520 -19.748 1.00 19.55 215 ARG A N 1
ATOM 1674 C CA . ARG A 1 215 ? -10.086 23.642 -18.415 1.00 19.55 215 ARG A CA 1
ATOM 1675 C C . ARG A 1 215 ? -11.536 23.097 -18.383 1.00 19.55 215 ARG A C 1
ATOM 1677 O O . ARG A 1 215 ? -12.073 22.764 -19.432 1.00 19.55 215 ARG A O 1
ATOM 1684 N N . PRO A 1 216 ? -12.163 23.002 -17.190 1.00 29.80 216 PRO A N 1
ATOM 1685 C CA . PRO A 1 216 ? -13.192 22.018 -16.878 1.00 29.80 216 PRO A CA 1
ATOM 1686 C C . PRO A 1 216 ? -14.611 22.510 -17.167 1.00 29.80 216 PRO A C 1
ATOM 1688 O O . PRO A 1 216 ? -14.937 23.673 -16.930 1.00 29.80 216 PRO A O 1
ATOM 1691 N N . THR A 1 217 ? -15.489 21.579 -17.528 1.00 21.66 217 THR A N 1
ATOM 1692 C CA . THR A 1 217 ? -16.936 21.737 -17.363 1.00 21.66 217 THR A CA 1
ATOM 1693 C C . THR A 1 217 ? -17.474 20.643 -16.451 1.00 21.66 217 THR A C 1
ATOM 1695 O O . THR A 1 217 ? -17.154 19.467 -16.590 1.00 21.66 217 THR A O 1
ATOM 1698 N N . GLN A 1 218 ? -18.239 21.113 -15.470 1.00 24.22 218 GLN A N 1
ATOM 1699 C CA . GLN A 1 218 ? -18.943 20.418 -14.398 1.00 24.22 218 GLN A CA 1
ATOM 1700 C C . GLN A 1 218 ? -19.575 19.073 -14.784 1.00 24.22 218 GLN A C 1
ATOM 1702 O O . GLN A 1 218 ? -20.183 18.938 -15.840 1.00 24.22 218 GLN A O 1
ATOM 1707 N N . GLY A 1 219 ? -19.545 18.131 -13.840 1.00 20.41 219 GLY A N 1
ATOM 1708 C CA . GLY A 1 219 ? -20.390 16.938 -13.866 1.00 20.41 219 GLY A CA 1
ATOM 1709 C C . GLY A 1 219 ? -19.812 15.818 -13.013 1.00 20.41 219 GLY A C 1
ATOM 1710 O O . GLY A 1 219 ? -18.885 15.131 -13.421 1.00 20.41 219 GLY A O 1
ATOM 1711 N N . TRP A 1 220 ? -20.332 15.661 -11.799 1.00 26.58 220 TRP A N 1
ATOM 1712 C CA . TRP A 1 220 ? -19.992 14.589 -10.867 1.00 26.58 220 TRP A CA 1
ATOM 1713 C C . TRP A 1 220 ? -20.003 13.192 -11.514 1.00 26.58 220 TRP A C 1
ATOM 1715 O O . TRP A 1 220 ? -21.031 12.775 -12.024 1.00 26.58 220 TRP A O 1
ATOM 1725 N N . THR A 1 221 ? -18.899 12.447 -11.389 1.00 23.62 221 THR A N 1
ATOM 1726 C CA . THR A 1 221 ? -18.853 11.024 -10.984 1.00 23.62 221 THR A CA 1
ATOM 1727 C C . THR A 1 221 ? -17.410 10.686 -10.581 1.00 23.62 221 THR A C 1
ATOM 1729 O O . THR A 1 221 ? -16.560 10.379 -11.414 1.00 23.62 221 THR A O 1
ATOM 1732 N N . SER A 1 222 ? -17.076 10.768 -9.290 1.00 24.83 222 SER A N 1
ATOM 1733 C CA . SER A 1 222 ? -15.764 10.324 -8.807 1.00 24.83 222 SER A CA 1
ATOM 1734 C C . SER A 1 222 ? -15.710 8.792 -8.790 1.00 24.83 222 SER A C 1
ATOM 1736 O O . SER A 1 222 ? -16.072 8.140 -7.814 1.00 24.83 222 SER A O 1
ATOM 1738 N N . ARG A 1 223 ? -15.237 8.186 -9.885 1.00 25.27 223 ARG A N 1
ATOM 1739 C CA . ARG A 1 223 ? -14.751 6.798 -9.858 1.00 25.27 223 ARG A CA 1
ATOM 1740 C C . ARG A 1 223 ? -13.430 6.782 -9.089 1.00 25.27 223 ARG A C 1
ATOM 1742 O O . ARG A 1 223 ? -12.370 7.052 -9.653 1.00 25.27 223 ARG A O 1
ATOM 1749 N N . SER A 1 224 ? -13.500 6.538 -7.783 1.00 30.56 224 SER A N 1
ATOM 1750 C CA . SER A 1 224 ? -12.314 6.314 -6.957 1.00 30.56 224 SER A CA 1
ATOM 1751 C C . SER A 1 224 ? -11.711 4.939 -7.258 1.00 30.56 224 SER A C 1
ATOM 1753 O O . SER A 1 224 ? -12.424 3.974 -7.527 1.00 30.56 224 SER A O 1
ATOM 1755 N N . LYS A 1 225 ? -10.377 4.884 -7.256 1.00 32.69 225 LYS A N 1
ATOM 1756 C CA . LYS A 1 225 ? -9.542 3.707 -7.528 1.00 32.69 225 LYS A CA 1
ATOM 1757 C C . LYS A 1 225 ? -9.119 3.115 -6.177 1.00 32.69 225 LYS A C 1
ATOM 1759 O O . LYS A 1 225 ? -8.535 3.856 -5.391 1.00 32.69 225 LYS A O 1
ATOM 1764 N N . SER A 1 226 ? -9.434 1.848 -5.886 1.00 35.47 226 SER A N 1
ATOM 1765 C CA . SER A 1 226 ? -9.034 1.157 -4.646 1.00 35.47 226 SER A CA 1
ATOM 1766 C C . SER A 1 226 ? -7.857 0.218 -4.858 1.00 35.47 226 SER A C 1
ATOM 1768 O O . SER A 1 226 ? -7.854 -0.568 -5.808 1.00 35.47 226 SER A O 1
ATOM 1770 N N . SER A 1 227 ? -6.946 0.225 -3.890 1.00 35.53 227 SER A N 1
ATOM 1771 C CA . SER A 1 227 ? -6.194 -0.952 -3.470 1.00 35.53 227 SER A CA 1
ATOM 1772 C C . SER A 1 227 ? -6.611 -1.350 -2.047 1.00 35.53 227 SER A C 1
ATOM 1774 O O . SER A 1 227 ? -6.812 -0.469 -1.214 1.00 35.53 227 SER A O 1
ATOM 1776 N N . THR A 1 228 ? -6.760 -2.655 -1.792 1.00 38.44 228 THR A N 1
ATOM 1777 C CA . THR A 1 228 ? -7.668 -3.207 -0.760 1.00 38.44 228 THR A CA 1
ATOM 1778 C C . THR A 1 228 ? -6.981 -4.278 0.127 1.00 38.44 228 THR A C 1
ATOM 1780 O O . THR A 1 228 ? -6.392 -5.215 -0.418 1.00 38.44 228 THR A O 1
ATOM 1783 N N . ILE A 1 229 ? -7.074 -4.176 1.470 1.00 41.53 229 ILE A N 1
ATOM 1784 C CA . ILE A 1 229 ? -6.480 -5.082 2.504 1.00 41.53 229 ILE A CA 1
ATOM 1785 C C . ILE A 1 229 ? -7.555 -5.914 3.218 1.00 41.53 229 ILE A C 1
ATOM 1787 O O . ILE A 1 229 ? -8.495 -5.317 3.686 1.00 41.53 229 ILE A O 1
ATOM 1791 N N . SER A 1 230 ? -7.470 -7.244 3.373 1.00 44.41 230 SER A N 1
ATOM 1792 C CA . SER A 1 230 ? -8.530 -8.002 4.090 1.00 44.41 230 SER A CA 1
ATOM 1793 C C . SER A 1 230 ? -8.055 -9.135 4.980 1.00 44.41 230 SER A C 1
ATOM 1795 O O . SER A 1 230 ? -7.020 -9.743 4.710 1.00 44.41 230 SER A O 1
ATOM 1797 N N . LEU A 1 231 ? -8.897 -9.462 5.968 1.00 44.72 231 LEU A N 1
ATOM 1798 C CA . LEU A 1 231 ? -8.727 -10.553 6.920 1.00 44.72 231 LEU A CA 1
ATOM 1799 C C . LEU A 1 231 ? -9.241 -11.933 6.463 1.00 44.72 231 LEU A C 1
ATOM 1801 O O . LEU A 1 231 ? -8.805 -12.903 7.068 1.00 44.72 231 LEU A O 1
ATOM 1805 N N . SER A 1 232 ? -10.076 -12.095 5.421 1.00 53.50 232 SER A N 1
ATOM 1806 C CA . SER A 1 232 ? -10.413 -13.433 4.851 1.00 53.50 232 SER A CA 1
ATOM 1807 C C . SER A 1 232 ? -11.239 -13.361 3.548 1.00 53.50 232 SER A C 1
ATOM 1809 O O . SER A 1 232 ? -12.468 -13.338 3.602 1.00 53.50 232 SER A O 1
ATOM 1811 N N . PRO A 1 233 ? -10.617 -13.344 2.356 1.00 62.62 233 PRO A N 1
ATOM 1812 C CA . PRO A 1 233 ? -11.333 -13.431 1.081 1.00 62.62 233 PRO A CA 1
ATOM 1813 C C . PRO A 1 233 ? -11.542 -14.887 0.637 1.00 62.62 233 PRO A C 1
ATOM 1815 O O . PRO A 1 233 ? -10.793 -15.778 1.030 1.00 62.62 233 PRO A O 1
ATOM 1818 N N . SER A 1 234 ? -12.492 -15.119 -0.272 1.00 70.81 234 SER A N 1
ATOM 1819 C CA . SER A 1 234 ? -12.561 -16.347 -1.084 1.00 70.81 234 SER A CA 1
ATOM 1820 C C . SER A 1 234 ? -12.057 -16.088 -2.511 1.00 70.81 234 SER A C 1
ATOM 1822 O O . SER A 1 234 ? -11.890 -14.937 -2.921 1.00 70.81 234 SER A O 1
ATOM 1824 N N . VAL A 1 235 ? -11.755 -17.148 -3.270 1.00 70.19 235 VAL A N 1
ATOM 1825 C CA . VAL A 1 235 ? -11.046 -17.046 -4.559 1.00 70.19 235 VAL A CA 1
ATOM 1826 C C . VAL A 1 235 ? -11.829 -17.731 -5.667 1.00 70.19 235 VAL A C 1
ATOM 1828 O O . VAL A 1 235 ? -12.220 -18.888 -5.531 1.00 70.19 235 VAL A O 1
ATOM 1831 N N . THR A 1 236 ? -11.966 -17.048 -6.802 1.00 63.38 236 THR A N 1
ATOM 1832 C CA . THR A 1 236 ? -12.382 -17.661 -8.065 1.00 63.38 236 THR A CA 1
ATOM 1833 C C . THR A 1 236 ? -11.219 -17.583 -9.049 1.00 63.38 236 THR A C 1
ATOM 1835 O O . THR A 1 236 ? -10.628 -16.518 -9.250 1.00 63.38 236 THR A O 1
ATOM 1838 N N . ARG A 1 237 ? -10.858 -18.720 -9.650 1.00 50.03 237 ARG A N 1
ATOM 1839 C CA . ARG A 1 237 ? -9.848 -18.764 -10.711 1.00 50.03 237 ARG A CA 1
ATOM 1840 C C . ARG A 1 237 ? -10.513 -18.323 -12.016 1.00 50.03 237 ARG A C 1
ATOM 1842 O O . ARG A 1 237 ? -11.506 -18.924 -12.412 1.00 50.03 237 ARG A O 1
ATOM 1849 N N . THR A 1 238 ? -9.988 -17.266 -12.623 1.00 51.47 238 THR A N 1
ATOM 1850 C CA . THR A 1 238 ? -10.380 -16.769 -13.952 1.00 51.47 238 THR A CA 1
ATOM 1851 C C . THR A 1 238 ? -9.324 -17.129 -14.972 1.00 51.47 238 THR A C 1
ATOM 1853 O O . THR A 1 238 ? -8.132 -17.015 -14.600 1.00 51.47 238 THR A O 1
#

Secondary structure (DSSP, 8-state):
-----EEEEEEEEGGGTTT-PPPB---TTS----TTS-TT--SB----EEEEHHHHHHHHHHHHHHHHHHHHHHTHHHHHHHTS-HHHHHHHHHHHHHHTTPPPTTPPPHHHHHTEEEEEEEPPS--EEETT-HHHHHHHHHHSHHHHHHTT--S---HHHHHSS-HHHHHHHHHHHHHT---TTSPPP-EEEE--SS-------S-----------------PPPEE--S--EEEE-

Sequence (238 aa):
MDDPMPGNYRIARTSFGPLAPVPRGLEPDGSLDPAGWSRFDTVGRTLYSTDDRLTSFMELLAPYRTEINGARRALQKDADAMGVPLDEYWAMVVADWDEAGTMRDRWLPKVWRDGRVIYRLNYPSGWWVDITSTRTLVALSAHLDSELTDLGVTGGLTVAHVTSDDRAITTLIAGWLRDTVTLFDGTQPLGVRFISKHGHPTVEPEHAGRIGCARPTQGWTSRSKSSTISLSPSVTRT

Mean predicted aligned error: 11.13 Å

pLDDT: mean 78.2, std 21.67, range [18.23, 97.38]

Foldseek 3Di:
DDDFDFAWKAKDFPVQPQFRDPFDAADPVRHDDCLVPPQQHEGGDWDKTWRTDQLNVLLVCVVVVVVVVVVLVVCCVVCVVVVHDSVVVVVVVQVVCVVVVHDGPPDDDPCRVVRMAMWGWADDDFAAAECQDPVNFVVCCVVCVPVCVVVVNPPTDHSCQSPDSPRSSSNVSQCCLQPPDQDPVRDRHQGYWDADPRDDPDDDDDDDDDDDDDDDDDDDDPPGITIGTGDDIDIDGD

Solvent-accessible surface area (backbone atoms only — not comparable to full-atom values): 14438 Å² total; per-residue (Å²): 130,82,74,78,57,75,46,37,20,32,72,35,45,62,90,39,49,93,86,47,56,79,66,41,72,60,46,99,88,68,47,82,82,41,82,88,51,60,63,63,37,36,79,40,64,55,46,67,28,17,50,23,55,62,51,34,51,37,60,69,43,44,64,56,54,53,49,52,53,47,56,58,58,66,45,42,66,58,16,59,73,71,73,45,56,55,70,58,44,49,51,51,56,47,49,53,35,50,73,71,68,45,84,51,85,94,60,75,53,65,71,63,59,74,42,43,46,65,33,41,49,45,70,73,92,76,49,66,43,51,61,70,40,67,70,46,26,54,52,50,27,70,74,38,46,67,67,36,42,77,71,69,46,69,97,54,59,49,62,63,59,73,67,46,88,57,21,63,64,28,19,52,52,43,38,46,49,71,76,67,45,66,44,99,86,72,43,64,51,44,32,46,31,41,71,67,92,67,55,77,84,87,84,79,85,86,88,80,89,84,88,79,92,82,84,90,79,91,78,94,74,89,83,79,58,42,36,42,33,56,88,74,67,49,80,48,89,111

Radius of gyration: 21.66 Å; Cα contacts (8 Å, |Δi|>4): 299; chains: 1; bounding box: 53×44×54 Å